Protein AF-0000000084446807 (afdb_homodimer)

Organism: NCBI:txid207340

Structure (mmCIF, N/CA/C/O backbone):
data_AF-0000000084446807-model_v1
#
loop_
_entity.id
_entity.type
_entity.pdbx_description
1 polymer 'PRC-barrel domain-containing protein'
#
loop_
_atom_site.group_PDB
_atom_site.id
_atom_site.type_symbol
_atom_site.label_atom_id
_atom_site.label_alt_id
_atom_site.label_comp_id
_atom_site.label_asym_id
_atom_site.label_entity_id
_atom_site.label_seq_id
_atom_site.pdbx_PDB_ins_code
_atom_site.Cartn_x
_atom_site.Cartn_y
_atom_site.Cartn_z
_atom_site.occupancy
_atom_site.B_iso_or_equiv
_atom_site.auth_seq_id
_atom_site.auth_comp_id
_atom_site.auth_asym_id
_atom_site.auth_atom_id
_atom_site.pdbx_PDB_model_num
ATOM 1 N N . MET A 1 1 ? -22.375 -98.688 6.039 1 41.69 1 MET A N 1
ATOM 2 C CA . MET A 1 1 ? -22.734 -97.312 6.289 1 41.69 1 MET A CA 1
ATOM 3 C C . MET A 1 1 ? -21.875 -96.375 5.461 1 41.69 1 MET A C 1
ATOM 5 O O . MET A 1 1 ? -20.641 -96.375 5.562 1 41.69 1 MET A O 1
ATOM 9 N N . ARG A 1 2 ? -22.234 -96.25 4.184 1 52.84 2 ARG A N 1
ATOM 10 C CA . ARG A 1 2 ? -21.531 -95.438 3.199 1 52.84 2 ARG A CA 1
ATOM 11 C C . ARG A 1 2 ? -21.453 -94 3.646 1 52.84 2 ARG A C 1
ATOM 13 O O . ARG A 1 2 ? -22.484 -93.375 3.941 1 52.84 2 ARG A O 1
ATOM 20 N N . THR A 1 3 ? -20.344 -93.562 4.348 1 54.19 3 THR A N 1
ATOM 21 C CA . THR A 1 3 ? -20.078 -92.25 4.793 1 54.19 3 THR A CA 1
ATOM 22 C C . THR A 1 3 ? -19.969 -91.25 3.604 1 54.19 3 THR A C 1
ATOM 24 O O . THR A 1 3 ? -19.125 -91.5 2.723 1 54.19 3 THR A O 1
ATOM 27 N N . PHE A 1 4 ? -21.094 -90.688 3.084 1 55.41 4 PHE A N 1
ATOM 28 C CA . PHE A 1 4 ? -21.156 -89.688 2.062 1 55.41 4 PHE A CA 1
ATOM 29 C C . PHE A 1 4 ? -20.344 -88.438 2.475 1 55.41 4 PHE A C 1
ATOM 31 O O . PHE A 1 4 ? -20.578 -87.875 3.537 1 55.41 4 PHE A O 1
ATOM 38 N N . LEU A 1 5 ? -19.031 -88.375 2.178 1 54.56 5 LEU A N 1
ATOM 39 C CA . LEU A 1 5 ? -18.172 -87.25 2.414 1 54.56 5 LEU A CA 1
ATOM 40 C C . LEU A 1 5 ? -18.672 -86 1.643 1 54.56 5 LEU A C 1
ATOM 42 O O . LEU A 1 5 ? -18.828 -86.062 0.421 1 54.56 5 LEU A O 1
ATOM 46 N N . LEU A 1 6 ? -19.562 -85.188 2.205 1 53.81 6 LEU A N 1
ATOM 47 C CA . LEU A 1 6 ? -20.078 -83.938 1.632 1 53.81 6 LEU A CA 1
ATOM 48 C C . LEU A 1 6 ? -18.969 -82.938 1.458 1 53.81 6 LEU A C 1
ATOM 50 O O . LEU A 1 6 ? -18.297 -82.562 2.426 1 53.81 6 LEU A O 1
ATOM 54 N N . ALA A 1 7 ? -18.25 -82.875 0.36 1 57.72 7 ALA A N 1
ATOM 55 C CA . ALA A 1 7 ? -17.234 -81.875 0.005 1 57.72 7 ALA A CA 1
ATOM 56 C C . ALA A 1 7 ? -17.828 -80.5 0.035 1 57.72 7 ALA A C 1
ATOM 58 O O . ALA A 1 7 ? -18.844 -80.188 -0.603 1 57.72 7 ALA A O 1
ATOM 59 N N . SER A 1 8 ? -17.656 -79.688 1.119 1 56.66 8 SER A N 1
ATOM 60 C CA . SER A 1 8 ? -18.078 -78.25 1.251 1 56.66 8 SER A CA 1
ATOM 61 C C . SER A 1 8 ? -17.328 -77.375 0.274 1 56.66 8 SER A C 1
ATOM 63 O O . SER A 1 8 ? -16.094 -77.375 0.279 1 56.66 8 SER A O 1
ATOM 65 N N . ALA A 1 9 ? -17.828 -77.188 -0.915 1 57.22 9 ALA A N 1
ATOM 66 C CA . ALA A 1 9 ? -17.281 -76.188 -1.879 1 57.22 9 ALA A CA 1
ATOM 67 C C . ALA A 1 9 ? -17.188 -74.812 -1.281 1 57.22 9 ALA A C 1
ATOM 69 O O . ALA A 1 9 ? -18.188 -74.25 -0.882 1 57.22 9 ALA A O 1
ATOM 70 N N . ALA A 1 10 ? -16.016 -74.438 -0.677 1 57.28 10 ALA A N 1
ATOM 71 C CA . ALA A 1 10 ? -15.789 -73.062 -0.214 1 57.28 10 ALA A CA 1
ATOM 72 C C . ALA A 1 10 ? -15.852 -72.062 -1.374 1 57.28 10 ALA A C 1
ATOM 74 O O . ALA A 1 10 ? -15.117 -72.188 -2.357 1 57.28 10 ALA A O 1
ATOM 75 N N . ALA A 1 11 ? -16.922 -71.312 -1.666 1 57.56 11 ALA A N 1
ATOM 76 C CA . ALA A 1 11 ? -17.047 -70.25 -2.65 1 57.56 11 ALA A CA 1
ATOM 77 C C . ALA A 1 11 ? -16.109 -69.125 -2.33 1 57.56 11 ALA A C 1
ATOM 79 O O . ALA A 1 11 ? -16.141 -68.562 -1.226 1 57.56 11 ALA A O 1
ATOM 80 N N . ALA A 1 12 ? -14.922 -69.062 -2.988 1 60.94 12 ALA A N 1
ATOM 81 C CA . ALA A 1 12 ? -14.047 -67.875 -2.865 1 60.94 12 ALA A CA 1
ATOM 82 C C . ALA A 1 12 ? -14.75 -66.625 -3.32 1 60.94 12 ALA A C 1
ATOM 84 O O . ALA A 1 12 ? -15.164 -66.5 -4.477 1 60.94 12 ALA A O 1
ATOM 85 N N . PHE A 1 13 ? -15.398 -65.75 -2.461 1 59.28 13 PHE A N 1
ATOM 86 C CA . PHE A 1 13 ? -15.898 -64.438 -2.787 1 59.28 13 PHE A CA 1
ATOM 87 C C . PHE A 1 13 ? -14.758 -63.5 -3.25 1 59.28 13 PHE A C 1
ATOM 89 O O . PHE A 1 13 ? -13.812 -63.25 -2.5 1 59.28 13 PHE A O 1
ATOM 96 N N . LEU A 1 14 ? -14.367 -63.469 -4.543 1 60.53 14 LEU A N 1
ATOM 97 C CA . LEU A 1 14 ? -13.5 -62.438 -5.07 1 60.53 14 LEU A CA 1
ATOM 98 C C . LEU A 1 14 ? -13.992 -61.062 -4.652 1 60.53 14 LEU A C 1
ATOM 100 O O . LEU A 1 14 ? -15.078 -60.625 -5.047 1 60.53 14 LEU A O 1
ATOM 104 N N . ALA A 1 15 ? -13.578 -60.469 -3.533 1 63.91 15 ALA A N 1
ATOM 105 C CA . ALA A 1 15 ? -13.836 -59.062 -3.168 1 63.91 15 ALA A CA 1
ATOM 106 C C . ALA A 1 15 ? -13.406 -58.125 -4.285 1 63.91 15 ALA A C 1
ATOM 108 O O . ALA A 1 15 ? -12.258 -58.156 -4.73 1 63.91 15 ALA A O 1
ATOM 109 N N . ILE A 1 16 ? -14.219 -57.688 -5.223 1 67.81 16 ILE A N 1
ATOM 110 C CA . ILE A 1 16 ? -13.992 -56.562 -6.094 1 67.81 16 ILE A CA 1
ATOM 111 C C . ILE A 1 16 ? -13.492 -55.375 -5.27 1 67.81 16 ILE A C 1
ATOM 113 O O . ILE A 1 16 ? -14.148 -54.938 -4.316 1 67.81 16 ILE A O 1
ATOM 117 N N . PRO A 1 17 ? -12.227 -55.062 -5.383 1 68.06 17 PRO A N 1
ATOM 118 C CA . PRO A 1 17 ? -11.789 -53.875 -4.645 1 68.06 17 PRO A CA 1
ATOM 119 C C . PRO A 1 17 ? -12.703 -52.688 -4.859 1 68.06 17 PRO A C 1
ATOM 121 O O . PRO A 1 17 ? -13.109 -52.406 -5.992 1 68.06 17 PRO A O 1
ATOM 124 N N . ALA A 1 18 ? -13.383 -52.094 -3.898 1 66.31 18 ALA A N 1
ATOM 125 C CA . ALA A 1 18 ? -14.117 -50.812 -3.941 1 66.31 18 ALA A CA 1
ATOM 126 C C . ALA A 1 18 ? -13.25 -49.688 -4.523 1 66.31 18 ALA A C 1
ATOM 128 O O . ALA A 1 18 ? -12.031 -49.719 -4.363 1 66.31 18 ALA A O 1
ATOM 129 N N . PRO A 1 19 ? -13.703 -49.094 -5.613 1 64.31 19 PRO A N 1
ATOM 130 C CA . PRO A 1 19 ? -12.922 -47.938 -6.102 1 64.31 19 PRO A CA 1
ATOM 131 C C . PRO A 1 19 ? -12.414 -47.062 -4.977 1 64.31 19 PRO A C 1
ATOM 133 O O . PRO A 1 19 ? -13.148 -46.781 -4.023 1 64.31 19 PRO A O 1
ATOM 136 N N . SER A 1 20 ? -11.141 -47.031 -4.684 1 65.19 20 SER A N 1
ATOM 137 C CA . SER A 1 20 ? -10.562 -46.031 -3.773 1 65.19 20 SER A CA 1
ATOM 138 C C . SER A 1 20 ? -11.109 -44.656 -4.047 1 65.19 20 SER A C 1
ATOM 140 O O . SER A 1 20 ? -11.32 -44.281 -5.203 1 65.19 20 SER A O 1
ATOM 142 N N . PRO A 1 21 ? -11.836 -44.062 -3.123 1 59.69 21 PRO A N 1
ATOM 143 C CA . PRO A 1 21 ? -12.25 -42.688 -3.391 1 59.69 21 PRO A CA 1
ATOM 144 C C . PRO A 1 21 ? -11.156 -41.844 -4.074 1 59.69 21 PRO A C 1
ATOM 146 O O . PRO A 1 21 ? -10.023 -41.812 -3.604 1 59.69 21 PRO A O 1
ATOM 149 N N . ALA A 1 22 ? -11.188 -41.656 -5.375 1 55.16 22 ALA A N 1
ATOM 150 C CA . ALA A 1 22 ? -10.352 -40.688 -6.062 1 55.16 22 ALA A CA 1
ATOM 151 C C . ALA A 1 22 ? -10.031 -39.5 -5.156 1 55.16 22 ALA A C 1
ATOM 153 O O . ALA A 1 22 ? -10.93 -38.938 -4.516 1 55.16 22 ALA A O 1
ATOM 154 N N . LEU A 1 23 ? -8.898 -39.438 -4.531 1 53.28 23 LEU A N 1
ATOM 155 C CA . LEU A 1 23 ? -8.477 -38.156 -3.984 1 53.28 23 LEU A CA 1
ATOM 156 C C . LEU A 1 23 ? -8.938 -37 -4.879 1 53.28 23 LEU A C 1
ATOM 158 O O . LEU A 1 23 ? -8.531 -36.906 -6.039 1 53.28 23 LEU A O 1
ATOM 162 N N . ALA A 1 24 ? -10.117 -36.531 -4.891 1 51.56 24 ALA A N 1
ATOM 163 C CA . ALA A 1 24 ? -10.539 -35.312 -5.531 1 51.56 24 ALA A CA 1
ATOM 164 C C . ALA A 1 24 ? -9.398 -34.281 -5.57 1 51.56 24 ALA A C 1
ATOM 166 O O . ALA A 1 24 ? -8.992 -33.75 -4.531 1 51.56 24 ALA A O 1
ATOM 167 N N . GLN A 1 25 ? -8.359 -34.469 -6.363 1 53.47 25 GLN A N 1
ATOM 168 C CA . GLN A 1 25 ? -7.426 -33.375 -6.59 1 53.47 25 GLN A CA 1
ATOM 169 C C . GLN A 1 25 ? -8.156 -32.031 -6.664 1 53.47 25 GLN A C 1
ATOM 171 O O . GLN A 1 25 ? -8.828 -31.734 -7.656 1 53.47 25 GLN A O 1
ATOM 176 N N . GLY A 1 26 ? -8.797 -31.641 -5.605 1 51.53 26 GLY A N 1
ATOM 177 C CA . GLY A 1 26 ? -9.492 -30.375 -5.539 1 51.53 26 GLY A CA 1
ATOM 178 C C . GLY A 1 26 ? -8.828 -29.281 -6.355 1 51.53 26 GLY A C 1
ATOM 179 O O . GLY A 1 26 ? -7.598 -29.188 -6.379 1 51.53 26 GLY A O 1
ATOM 180 N N . SER A 1 27 ? -9.266 -28.969 -7.52 1 56.03 27 SER A N 1
ATOM 181 C CA . SER A 1 27 ? -8.852 -27.75 -8.227 1 56.03 27 SER A CA 1
ATOM 182 C C . SER A 1 27 ? -8.305 -26.703 -7.262 1 56.03 27 SER A C 1
ATOM 184 O O . SER A 1 27 ? -8.883 -26.469 -6.199 1 56.03 27 SER A O 1
ATOM 186 N N . PRO A 1 28 ? -7.008 -26.453 -7.387 1 59.5 28 PRO A N 1
ATOM 187 C CA . PRO A 1 28 ? -6.539 -25.453 -6.43 1 59.5 28 PRO A CA 1
ATOM 188 C C . PRO A 1 28 ? -7.539 -24.312 -6.227 1 59.5 28 PRO A C 1
ATOM 190 O O . PRO A 1 28 ? -7.996 -23.719 -7.199 1 59.5 28 PRO A O 1
ATOM 193 N N . ALA A 1 29 ? -8.367 -24.359 -5.195 1 67.25 29 ALA A N 1
ATOM 194 C CA . ALA A 1 29 ? -9.469 -23.469 -4.809 1 67.25 29 ALA A CA 1
ATOM 195 C C . ALA A 1 29 ? -9.062 -22.016 -4.953 1 67.25 29 ALA A C 1
ATOM 197 O O . ALA A 1 29 ? -7.941 -21.641 -4.613 1 67.25 29 ALA A O 1
ATOM 198 N N . MET A 1 30 ? -9.672 -21.266 -5.855 1 77.94 30 MET A N 1
ATOM 199 C CA . MET A 1 30 ? -9.555 -19.812 -5.934 1 77.94 30 MET A CA 1
ATOM 200 C C . MET A 1 30 ? -9.602 -19.188 -4.543 1 77.94 30 MET A C 1
ATOM 202 O O . MET A 1 30 ? -10.492 -19.5 -3.748 1 77.94 30 MET A O 1
ATOM 206 N N . GLN A 1 31 ? -8.383 -18.625 -4.254 1 84.56 31 GLN A N 1
ATOM 207 C CA . GLN A 1 31 ? -8.328 -17.938 -2.973 1 84.56 31 GLN A CA 1
ATOM 208 C C . GLN A 1 31 ? -8.953 -16.547 -3.072 1 84.56 31 GLN A C 1
ATOM 210 O O . GLN A 1 31 ? -8.578 -15.75 -3.943 1 84.56 31 GLN A O 1
ATOM 215 N N . ARG A 1 32 ? -10.008 -16.391 -2.281 1 84.5 32 ARG A N 1
ATOM 216 C CA . ARG A 1 32 ? -10.664 -15.086 -2.246 1 84.5 32 ARG A CA 1
ATOM 217 C C . ARG A 1 32 ? -10.023 -14.18 -1.206 1 84.5 32 ARG A C 1
ATOM 219 O O . ARG A 1 32 ? -9.609 -14.641 -0.14 1 84.5 32 ARG A O 1
ATOM 226 N N . ILE A 1 33 ? -9.883 -12.922 -1.613 1 83.56 33 ILE A N 1
ATOM 227 C CA . ILE A 1 33 ? -9.469 -11.914 -0.642 1 83.56 33 ILE A CA 1
ATOM 228 C C . ILE A 1 33 ? -10.586 -11.68 0.368 1 83.56 33 ILE A C 1
ATOM 230 O O . ILE A 1 33 ? -11.742 -11.453 -0.014 1 83.56 33 ILE A O 1
ATOM 234 N N . GLU A 1 34 ? -10.25 -11.797 1.59 1 86.19 34 GLU A N 1
ATOM 235 C CA . GLU A 1 34 ? -11.242 -11.578 2.639 1 86.19 34 GLU A CA 1
ATOM 236 C C . GLU A 1 34 ? -11.867 -10.188 2.531 1 86.19 34 GLU A C 1
ATOM 238 O O . GLU A 1 34 ? -11.164 -9.203 2.32 1 86.19 34 GLU A O 1
ATOM 243 N N . PRO A 1 35 ? -13.109 -10.117 2.639 1 82.31 35 PRO A N 1
ATOM 244 C CA . PRO A 1 35 ? -13.805 -8.836 2.504 1 82.31 35 PRO A CA 1
ATOM 245 C C . PRO A 1 35 ? -13.281 -7.777 3.471 1 82.31 35 PRO A C 1
ATOM 247 O O . PRO A 1 35 ? -13.383 -6.582 3.199 1 82.31 35 PRO A O 1
ATOM 250 N N . SER A 1 36 ? -12.781 -8.219 4.574 1 84.81 36 SER A N 1
ATOM 251 C CA . SER A 1 36 ? -12.289 -7.285 5.578 1 84.81 36 SER A CA 1
ATOM 252 C C . SER A 1 36 ? -10.945 -6.695 5.172 1 84.81 36 SER A C 1
ATOM 254 O O . SER A 1 36 ? -10.492 -5.703 5.75 1 84.81 36 SER A O 1
ATOM 256 N N . HIS A 1 37 ? -10.32 -7.328 4.184 1 88.56 37 HIS A N 1
ATOM 257 C CA . HIS A 1 37 ? -9.023 -6.828 3.758 1 88.56 37 HIS A CA 1
ATOM 258 C C . HIS A 1 37 ? -9.172 -5.699 2.74 1 88.56 37 HIS A C 1
ATOM 260 O O . HIS A 1 37 ? -10.18 -5.617 2.043 1 88.56 37 HIS A O 1
ATOM 266 N N . LEU A 1 38 ? -8.211 -4.836 2.844 1 87.69 38 LEU A N 1
ATOM 267 C CA . LEU A 1 38 ? -8.172 -3.631 2.025 1 87.69 38 LEU A CA 1
ATOM 268 C C . LEU A 1 38 ? -7.105 -3.742 0.944 1 87.69 38 LEU A C 1
ATOM 270 O O . LEU A 1 38 ? -6 -4.223 1.206 1 87.69 38 LEU A O 1
ATOM 274 N N . LEU A 1 39 ? -7.582 -3.369 -0.295 1 91.69 39 LEU A N 1
ATOM 275 C CA . LEU A 1 39 ? -6.582 -3.227 -1.348 1 91.69 39 LEU A CA 1
ATOM 276 C C . LEU A 1 39 ? -5.945 -1.842 -1.307 1 91.69 39 LEU A C 1
ATOM 278 O O . LEU A 1 39 ? -6.637 -0.841 -1.1 1 91.69 39 LEU A O 1
ATOM 282 N N . ALA A 1 40 ? -4.598 -1.781 -1.481 1 93.81 40 ALA A N 1
ATOM 283 C CA . ALA A 1 40 ? -3.898 -0.499 -1.483 1 93.81 40 ALA A CA 1
ATOM 284 C C . ALA A 1 40 ? -4.469 0.436 -2.547 1 93.81 40 ALA A C 1
ATOM 286 O O . ALA A 1 40 ? -4.645 1.632 -2.301 1 93.81 40 ALA A O 1
ATOM 287 N N . ASN A 1 41 ? -4.824 -0.092 -3.705 1 91.12 41 ASN A N 1
ATOM 288 C CA . ASN A 1 41 ? -5.355 0.711 -4.801 1 91.12 41 ASN A CA 1
ATOM 289 C C . ASN A 1 41 ? -6.723 1.296 -4.461 1 91.12 41 ASN A C 1
ATOM 291 O O . ASN A 1 41 ? -7.152 2.277 -5.07 1 91.12 41 ASN A O 1
ATOM 295 N N . ARG A 1 42 ? -7.406 0.72 -3.486 1 86.94 42 ARG A N 1
ATOM 296 C CA . ARG A 1 42 ? -8.695 1.252 -3.061 1 86.94 42 ARG A CA 1
ATOM 297 C C . ARG A 1 42 ? -8.516 2.375 -2.045 1 86.94 42 ARG A C 1
ATOM 299 O O . ARG A 1 42 ? -9.438 3.16 -1.811 1 86.94 42 ARG A O 1
ATOM 306 N N . LEU A 1 43 ? -7.383 2.4 -1.488 1 91.88 43 LEU A N 1
ATOM 307 C CA . LEU A 1 43 ? -7.086 3.426 -0.496 1 91.88 43 LEU A CA 1
ATOM 308 C C . LEU A 1 43 ? -6.402 4.625 -1.144 1 91.88 43 LEU A C 1
ATOM 310 O O . LEU A 1 43 ? -6.789 5.773 -0.9 1 91.88 43 LEU A O 1
ATOM 314 N N . ILE A 1 44 ? -5.457 4.355 -1.996 1 94.25 44 ILE A N 1
ATOM 315 C CA . ILE A 1 44 ? -4.68 5.406 -2.646 1 94.25 44 ILE A CA 1
ATOM 316 C C . ILE A 1 44 ? -5.578 6.195 -3.6 1 94.25 44 ILE A C 1
ATOM 318 O O . ILE A 1 44 ? -6.387 5.613 -4.324 1 94.25 44 ILE A O 1
ATOM 322 N N . ASP A 1 45 ? -5.539 7.496 -3.525 1 93.88 45 ASP A N 1
ATOM 323 C CA . ASP A 1 45 ? -6.25 8.477 -4.34 1 93.88 45 ASP A CA 1
ATOM 324 C C . ASP A 1 45 ? -7.68 8.672 -3.834 1 93.88 45 ASP A C 1
ATOM 326 O O . ASP A 1 45 ? -8.477 9.367 -4.465 1 93.88 45 ASP A O 1
ATOM 330 N N . ARG A 1 46 ? -8.023 8.062 -2.76 1 94.5 46 ARG A N 1
ATOM 331 C CA . ARG A 1 46 ? -9.336 8.312 -2.17 1 94.5 46 ARG A CA 1
ATOM 332 C C . ARG A 1 46 ? -9.375 9.664 -1.468 1 94.5 46 ARG A C 1
ATOM 334 O O . ARG A 1 46 ? -8.367 10.109 -0.917 1 94.5 46 ARG A O 1
ATOM 341 N N . ASP A 1 47 ? -10.555 10.234 -1.48 1 95.31 47 ASP A N 1
ATOM 342 C CA . ASP A 1 47 ? -10.766 11.492 -0.775 1 95.31 47 ASP A CA 1
ATOM 343 C C . ASP A 1 47 ? -10.859 11.266 0.732 1 95.31 47 ASP A C 1
ATOM 345 O O . ASP A 1 47 ? -11.477 10.297 1.183 1 95.31 47 ASP A O 1
ATOM 349 N N . VAL A 1 48 ? -10.266 12.203 1.429 1 96.56 48 VAL A N 1
ATOM 350 C CA . VAL A 1 48 ? -10.25 12.117 2.885 1 96.56 48 VAL A CA 1
ATOM 351 C C . VAL A 1 48 ? -11.172 13.18 3.479 1 96.56 48 VAL A C 1
ATOM 353 O O . VAL A 1 48 ? -11.078 14.359 3.125 1 96.56 48 VAL A O 1
ATOM 356 N N . TYR A 1 49 ? -12.023 12.672 4.285 1 95.94 49 TYR A N 1
ATOM 357 C CA . TYR A 1 49 ? -12.961 13.531 5.004 1 95.94 49 TYR A CA 1
ATOM 358 C C . TYR A 1 49 ? -12.734 13.445 6.508 1 95.94 49 TYR A C 1
ATOM 360 O O . TYR A 1 49 ? -12.375 12.391 7.027 1 95.94 49 TYR A O 1
ATOM 368 N N . THR A 1 50 ? -12.969 14.617 7.164 1 94.94 50 THR A N 1
ATOM 369 C CA . THR A 1 50 ? -13.031 14.594 8.625 1 94.94 50 THR A CA 1
ATOM 370 C C . THR A 1 50 ? -14.359 14 9.094 1 94.94 50 THR A C 1
ATOM 372 O O . THR A 1 50 ? -15.227 13.688 8.281 1 94.94 50 THR A O 1
ATOM 375 N N . THR A 1 51 ? -14.422 13.766 10.438 1 92.19 51 THR A N 1
ATOM 376 C CA . THR A 1 51 ? -15.617 13.148 11 1 92.19 51 THR A CA 1
ATOM 377 C C . THR A 1 51 ? -16.828 14.047 10.797 1 92.19 51 THR A C 1
ATOM 379 O O . THR A 1 51 ? -17.969 13.562 10.758 1 92.19 51 THR A O 1
ATOM 382 N N . ASP A 1 52 ? -16.531 15.352 10.547 1 91.19 52 ASP A N 1
ATOM 383 C CA . ASP A 1 52 ? -17.625 16.297 10.32 1 91.19 52 ASP A CA 1
ATOM 384 C C . ASP A 1 52 ? -17.891 16.453 8.828 1 91.19 52 ASP A C 1
ATOM 386 O O . ASP A 1 52 ? -18.562 17.406 8.422 1 91.19 52 ASP A O 1
ATOM 390 N N . ARG A 1 53 ? -17.359 15.664 8.031 1 90.25 53 ARG A N 1
ATOM 391 C CA . ARG A 1 53 ? -17.656 15.531 6.605 1 90.25 53 ARG A CA 1
ATOM 392 C C . ARG A 1 53 ? -17.062 16.688 5.812 1 90.25 53 ARG A C 1
ATOM 394 O O . ARG A 1 53 ? -17.656 17.141 4.828 1 90.25 53 ARG A O 1
ATOM 401 N N . VAL A 1 54 ? -16.047 17.203 6.355 1 91.5 54 VAL A N 1
ATOM 402 C CA . VAL A 1 54 ? -15.281 18.203 5.605 1 91.5 54 VAL A CA 1
ATOM 403 C C . VAL A 1 54 ? -14.164 17.516 4.828 1 91.5 54 VAL A C 1
ATOM 405 O O . VAL A 1 54 ? -13.383 16.734 5.395 1 91.5 54 VAL A O 1
ATOM 408 N N . GLU A 1 55 ? -14.086 17.797 3.516 1 93.25 55 GLU A N 1
ATOM 409 C CA . GLU A 1 55 ? -12.992 17.25 2.709 1 93.25 55 GLU A CA 1
ATOM 410 C C . GLU A 1 55 ? -11.68 17.969 2.998 1 93.25 55 GLU A C 1
ATOM 412 O O . GLU A 1 55 ? -11.617 19.203 2.967 1 93.25 55 GLU A O 1
ATOM 417 N N . VAL A 1 56 ? -10.664 17.156 3.223 1 94.25 56 VAL A N 1
ATOM 418 C CA . VAL A 1 56 ? -9.422 17.797 3.637 1 94.25 56 VAL A CA 1
ATOM 419 C C . VAL A 1 56 ? -8.305 17.453 2.65 1 94.25 56 VAL A C 1
ATOM 421 O O . VAL A 1 56 ? -7.246 18.078 2.658 1 94.25 56 VAL A O 1
ATOM 424 N N . GLY A 1 57 ? -8.516 16.453 1.768 1 94.56 57 GLY A N 1
ATOM 425 C CA . GLY A 1 57 ? -7.477 16.062 0.828 1 94.56 57 GLY A CA 1
ATOM 426 C C . GLY A 1 57 ? -7.691 14.68 0.247 1 94.56 57 GLY A C 1
ATOM 427 O O . GLY A 1 57 ? -8.836 14.266 0.019 1 94.56 57 GLY A O 1
ATOM 428 N N . GLU A 1 58 ? -6.551 14 -0.111 1 95.88 58 GLU A N 1
ATOM 429 C CA . GLU A 1 58 ? -6.57 12.68 -0.723 1 95.88 58 GLU A CA 1
ATOM 430 C C . GLU A 1 58 ? -5.414 11.82 -0.217 1 95.88 58 GLU A C 1
ATOM 432 O O . GLU A 1 58 ? -4.348 12.336 0.115 1 95.88 58 GLU A O 1
ATOM 437 N N . VAL A 1 59 ? -5.723 10.539 -0.125 1 96.81 59 VAL A N 1
ATOM 438 C CA . VAL A 1 59 ? -4.625 9.625 0.172 1 96.81 59 VAL A CA 1
ATOM 439 C C . VAL A 1 59 ? -3.65 9.586 -1.003 1 96.81 59 VAL A C 1
ATOM 441 O O . VAL A 1 59 ? -4.031 9.234 -2.123 1 96.81 59 VAL A O 1
ATOM 444 N N . GLU A 1 60 ? -2.406 9.938 -0.749 1 96.5 60 GLU A N 1
ATOM 445 C CA . GLU A 1 60 ? -1.414 10 -1.817 1 96.5 60 GLU A CA 1
ATOM 446 C C . GLU A 1 60 ? -0.623 8.703 -1.918 1 96.5 60 GLU A C 1
ATOM 448 O O . GLU A 1 60 ? -0.325 8.234 -3.02 1 96.5 60 GLU A O 1
ATOM 453 N N . ASP A 1 61 ? -0.249 8.188 -0.759 1 96.88 61 ASP A N 1
ATOM 454 C CA . ASP A 1 61 ? 0.629 7.023 -0.747 1 96.88 61 ASP A CA 1
ATOM 455 C C . ASP A 1 61 ? 0.598 6.324 0.611 1 96.88 61 ASP A C 1
ATOM 457 O O . ASP A 1 61 ? -0.076 6.785 1.536 1 96.88 61 ASP A O 1
ATOM 461 N N . LEU A 1 62 ? 1.195 5.152 0.717 1 96.88 62 LEU A N 1
ATOM 462 C CA . LEU A 1 62 ? 1.435 4.418 1.956 1 96.88 62 LEU A CA 1
ATOM 463 C C . LEU A 1 62 ? 2.928 4.211 2.186 1 96.88 62 LEU A C 1
ATOM 465 O O . LEU A 1 62 ? 3.668 3.904 1.247 1 96.88 62 LEU A O 1
ATOM 469 N N . VAL A 1 63 ? 3.371 4.504 3.373 1 95.56 63 VAL A N 1
ATOM 470 C CA . VAL A 1 63 ? 4.746 4.203 3.766 1 95.56 63 VAL A CA 1
ATOM 471 C C . VAL A 1 63 ? 4.801 2.852 4.469 1 95.56 63 VAL A C 1
ATOM 473 O O . VAL A 1 63 ? 4.105 2.635 5.465 1 95.56 63 VAL A O 1
ATOM 476 N N . ILE A 1 64 ? 5.648 1.969 3.939 1 95.06 64 ILE A N 1
ATOM 477 C CA . ILE A 1 64 ? 5.707 0.589 4.41 1 95.06 64 ILE A CA 1
ATOM 478 C C . ILE A 1 64 ? 7.078 0.308 5.016 1 95.06 64 ILE A C 1
ATOM 480 O O . ILE A 1 64 ? 8.102 0.727 4.473 1 95.06 64 ILE A O 1
ATOM 484 N N . ASP A 1 65 ? 7.09 -0.287 6.152 1 92.88 65 ASP A N 1
ATOM 485 C CA . ASP A 1 65 ? 8.297 -0.912 6.68 1 92.88 65 ASP A CA 1
ATOM 486 C C . ASP A 1 65 ? 8.469 -2.326 6.129 1 92.88 65 ASP A C 1
ATOM 488 O O . ASP A 1 65 ? 7.766 -3.248 6.543 1 92.88 65 ASP A O 1
ATOM 492 N N . PRO A 1 66 ? 9.406 -2.543 5.199 1 88.25 66 PRO A N 1
ATOM 493 C CA . PRO A 1 66 ? 9.516 -3.855 4.559 1 88.25 66 PRO A CA 1
ATOM 494 C C . PRO A 1 66 ? 9.953 -4.953 5.527 1 88.25 66 PRO A C 1
ATOM 496 O O . PRO A 1 66 ? 9.742 -6.137 5.262 1 88.25 66 PRO A O 1
ATOM 499 N N . SER A 1 67 ? 10.617 -4.602 6.656 1 88.44 67 SER A N 1
ATOM 500 C CA . SER A 1 67 ? 11.078 -5.602 7.617 1 88.44 67 SER A CA 1
ATOM 501 C C . SER A 1 67 ? 9.906 -6.223 8.375 1 88.44 67 SER A C 1
ATOM 503 O O . SER A 1 67 ? 9.93 -7.414 8.688 1 88.44 67 SER A O 1
ATOM 505 N N . THR A 1 68 ? 8.82 -5.5 8.594 1 90.94 68 THR A N 1
ATOM 506 C CA . THR A 1 68 ? 7.684 -5.988 9.359 1 90.94 68 THR A CA 1
ATOM 507 C C . THR A 1 68 ? 6.473 -6.199 8.445 1 90.94 68 THR A C 1
ATOM 509 O O . THR A 1 68 ? 5.531 -6.906 8.812 1 90.94 68 THR A O 1
ATOM 512 N N . GLY A 1 69 ? 6.52 -5.594 7.266 1 93.31 69 GLY A N 1
ATOM 513 C CA . GLY A 1 69 ? 5.363 -5.629 6.387 1 93.31 69 GLY A CA 1
ATOM 514 C C . GLY A 1 69 ? 4.219 -4.758 6.867 1 93.31 69 GLY A C 1
ATOM 515 O O . GLY A 1 69 ? 3.066 -4.969 6.48 1 93.31 69 GLY A O 1
ATOM 516 N N . ARG A 1 70 ? 4.508 -3.793 7.73 1 95.19 70 ARG A N 1
ATOM 517 C CA . ARG A 1 70 ? 3.467 -2.93 8.281 1 95.19 70 ARG A CA 1
ATOM 518 C C . ARG A 1 70 ? 3.449 -1.575 7.582 1 95.19 70 ARG A C 1
ATOM 520 O O . ARG A 1 70 ? 4.5 -1.058 7.195 1 95.19 70 ARG A O 1
ATOM 527 N N . ILE A 1 71 ? 2.242 -1.065 7.453 1 96.25 71 ILE A N 1
ATOM 528 C CA . ILE A 1 71 ? 2.104 0.338 7.082 1 96.25 71 ILE A CA 1
ATOM 529 C C . ILE A 1 71 ? 2.525 1.226 8.25 1 96.25 71 ILE A C 1
ATOM 531 O O . ILE A 1 71 ? 1.871 1.238 9.297 1 96.25 71 ILE A O 1
ATOM 535 N N . VAL A 1 72 ? 3.574 1.991 8.07 1 95 72 VAL A N 1
ATOM 536 C CA . VAL A 1 72 ? 4.07 2.896 9.102 1 95 72 VAL A CA 1
ATOM 537 C C . VAL A 1 72 ? 3.164 4.121 9.188 1 95 72 VAL A C 1
ATOM 539 O O . VAL A 1 72 ? 2.766 4.523 10.289 1 95 72 VAL A O 1
ATOM 542 N N . THR A 1 73 ? 2.885 4.723 8 1 96.5 73 THR A N 1
ATOM 543 C CA . THR A 1 73 ? 1.958 5.844 7.926 1 96.5 73 THR A CA 1
ATOM 544 C C . THR A 1 73 ? 1.317 5.926 6.543 1 96.5 73 THR A C 1
ATOM 546 O O . THR A 1 73 ? 1.779 5.277 5.602 1 96.5 73 THR A O 1
ATOM 549 N N . VAL A 1 74 ? 0.255 6.688 6.473 1 97.12 74 VAL A N 1
ATOM 550 C CA . VAL A 1 74 ? -0.422 7.082 5.242 1 97.12 74 VAL A CA 1
ATOM 551 C C . VAL A 1 74 ? -0.054 8.523 4.887 1 97.12 74 VAL A C 1
ATOM 553 O O . VAL A 1 74 ? -0.061 9.398 5.75 1 97.12 74 VAL A O 1
ATOM 556 N N . VAL A 1 75 ? 0.357 8.695 3.678 1 97.5 75 VAL A N 1
ATOM 557 C CA . VAL A 1 75 ? 0.665 10.039 3.199 1 97.5 75 VAL A CA 1
ATOM 558 C C . VAL A 1 75 ? -0.598 10.688 2.637 1 97.5 75 VAL A C 1
ATOM 560 O O . VAL A 1 75 ? -1.189 10.188 1.679 1 97.5 75 VAL A O 1
ATOM 563 N N . ILE A 1 76 ? -0.997 11.781 3.219 1 97.12 76 ILE A N 1
ATOM 564 C CA . ILE A 1 76 ? -2.17 12.523 2.766 1 97.12 76 ILE A CA 1
ATOM 565 C C . ILE A 1 76 ? -1.734 13.844 2.143 1 97.12 76 ILE A C 1
ATOM 567 O O . ILE A 1 76 ? -0.939 14.586 2.73 1 97.12 76 ILE A O 1
ATOM 571 N N . GLU A 1 77 ? -2.137 14.039 0.966 1 96 77 GLU A N 1
ATOM 572 C CA . GLU A 1 77 ? -2.031 15.367 0.361 1 96 77 GLU A CA 1
ATOM 573 C C . GLU A 1 77 ? -3.148 16.281 0.848 1 96 77 GLU A C 1
ATOM 575 O O . GLU A 1 77 ? -4.32 16.062 0.542 1 96 77 GLU A O 1
ATOM 580 N N . VAL A 1 78 ? -2.771 17.297 1.58 1 95.25 78 VAL A N 1
ATOM 581 C CA . VAL A 1 78 ? -3.74 18.203 2.191 1 95.25 78 VAL A CA 1
ATOM 582 C C . VAL A 1 78 ? -3.814 19.5 1.389 1 95.25 78 VAL A C 1
ATOM 584 O O . VAL A 1 78 ? -2.787 20.094 1.078 1 95.25 78 VAL A O 1
ATOM 587 N N . GLU A 1 79 ? -5.004 19.766 1.025 1 88.38 79 GLU A N 1
ATOM 588 C CA . GLU A 1 79 ? -5.238 21.047 0.361 1 88.38 79 GLU A CA 1
ATOM 589 C C . GLU A 1 79 ? -5.387 22.172 1.376 1 88.38 79 GLU A C 1
ATOM 591 O O . GLU A 1 79 ? -6.105 22.031 2.369 1 88.38 79 GLU A O 1
ATOM 596 N N . ARG A 1 80 ? -4.582 23.156 1.013 1 84.25 80 ARG A N 1
ATOM 597 C CA . ARG A 1 80 ? -4.656 24.375 1.826 1 84.25 80 ARG A CA 1
ATOM 598 C C . ARG A 1 80 ? -5.09 25.578 0.987 1 84.25 80 ARG A C 1
ATOM 600 O O . ARG A 1 80 ? -4.977 25.547 -0.24 1 84.25 80 ARG A O 1
ATOM 607 N N . ASP A 1 81 ? -5.629 26.547 1.48 1 86.75 81 ASP A N 1
ATOM 608 C CA . ASP A 1 81 ? -5.992 27.797 0.818 1 86.75 81 ASP A CA 1
ATOM 609 C C . ASP A 1 81 ? -6.902 27.547 -0.379 1 86.75 81 ASP A C 1
ATOM 611 O O . ASP A 1 81 ? -6.66 28.062 -1.474 1 86.75 81 ASP A O 1
ATOM 615 N N . LEU A 1 82 ? -7.852 26.641 -0.346 1 80.31 82 LEU A N 1
ATOM 616 C CA . LEU A 1 82 ? -8.844 26.297 -1.356 1 80.31 82 LEU A CA 1
ATOM 617 C C . LEU A 1 82 ? -8.18 25.75 -2.617 1 80.31 82 LEU A C 1
ATOM 619 O O . LEU A 1 82 ? -8.625 26.031 -3.73 1 80.31 82 LEU A O 1
ATOM 623 N N . GLY A 1 83 ? -7.012 25.062 -2.451 1 79.06 83 GLY A N 1
ATOM 624 C CA . GLY A 1 83 ? -6.391 24.375 -3.57 1 79.06 83 GLY A CA 1
ATOM 625 C C . GLY A 1 83 ? -5.164 25.094 -4.102 1 79.06 83 GLY A C 1
ATOM 626 O O . GLY A 1 83 ? -4.527 24.625 -5.051 1 79.06 83 GLY A O 1
ATOM 627 N N . LEU A 1 84 ? -4.758 26.234 -3.582 1 85.56 84 LEU A N 1
ATOM 628 C CA . LEU A 1 84 ? -3.629 27.016 -4.094 1 85.56 84 LEU A CA 1
ATOM 629 C C . LEU A 1 84 ? -2.311 26.469 -3.549 1 85.56 84 LEU A C 1
ATOM 631 O O . LEU A 1 84 ? -1.271 26.594 -4.199 1 85.56 84 LEU A O 1
ATOM 635 N N . ASN A 1 85 ? -2.393 25.891 -2.363 1 89.94 85 ASN A N 1
ATOM 636 C CA . ASN A 1 85 ? -1.222 25.266 -1.753 1 89.94 85 ASN A CA 1
ATOM 637 C C . ASN A 1 85 ? -1.533 23.859 -1.254 1 89.94 85 ASN A C 1
ATOM 639 O O . ASN A 1 85 ? -2.684 23.547 -0.943 1 89.94 85 ASN A O 1
ATOM 643 N N . THR A 1 86 ? -0.54 23.016 -1.41 1 90.88 86 THR A N 1
ATOM 644 C CA . THR A 1 86 ? -0.705 21.672 -0.855 1 90.88 86 THR A CA 1
ATOM 645 C C . THR A 1 86 ? 0.486 21.297 0.025 1 90.88 86 THR A C 1
ATOM 647 O O . THR A 1 86 ? 1.548 21.922 -0.066 1 90.88 86 THR A O 1
ATOM 650 N N . LYS A 1 87 ? 0.132 20.422 0.928 1 92.62 87 LYS A N 1
ATOM 651 C CA . LYS A 1 87 ? 1.159 19.844 1.785 1 92.62 87 LYS A CA 1
ATOM 652 C C . LYS A 1 87 ? 0.93 18.344 1.975 1 92.62 87 LYS A C 1
ATOM 654 O O . LYS A 1 87 ? -0.208 17.875 1.917 1 92.62 87 LYS A O 1
ATOM 659 N N . TYR A 1 88 ? 2.051 17.688 2.145 1 95.5 88 TYR A N 1
ATOM 660 C CA . TYR A 1 88 ? 1.95 16.281 2.467 1 95.5 88 TYR A CA 1
ATOM 661 C C . TYR A 1 88 ? 2.199 16.031 3.949 1 95.5 88 TYR A C 1
ATOM 663 O O . TYR A 1 88 ? 3.16 16.562 4.52 1 95.5 88 TYR A O 1
ATOM 671 N N . VAL A 1 89 ? 1.277 15.305 4.543 1 96.62 89 VAL A N 1
ATOM 672 C CA . VAL A 1 89 ? 1.432 14.969 5.953 1 96.62 89 VAL A CA 1
ATOM 673 C C . VAL A 1 89 ? 1.345 13.453 6.137 1 96.62 89 VAL A C 1
ATOM 675 O O . VAL A 1 89 ? 0.745 12.758 5.316 1 96.62 89 VAL A O 1
ATOM 678 N N . ALA A 1 90 ? 1.983 12.984 7.191 1 96.44 90 ALA A N 1
ATOM 679 C CA . ALA A 1 90 ? 1.949 11.57 7.555 1 96.44 90 ALA A CA 1
ATOM 680 C C . ALA A 1 90 ? 0.942 11.312 8.672 1 96.44 90 ALA A C 1
ATOM 682 O O . ALA A 1 90 ? 1.015 11.938 9.734 1 96.44 90 ALA A O 1
ATOM 683 N N . VAL A 1 91 ? 0.009 10.422 8.391 1 96.5 91 VAL A N 1
ATOM 684 C CA . VAL A 1 91 ? -1.033 10.086 9.352 1 96.5 91 VAL A CA 1
ATOM 685 C C . VAL A 1 91 ? -1.026 8.586 9.625 1 96.5 91 VAL A C 1
ATOM 687 O O . VAL A 1 91 ? -0.994 7.781 8.688 1 96.5 91 VAL A O 1
ATOM 690 N N . PRO A 1 92 ? -1.034 8.172 10.914 1 94.94 92 PRO A N 1
ATOM 691 C CA . PRO A 1 92 ? -1.151 6.742 11.195 1 94.94 92 PRO A CA 1
ATOM 692 C C . PRO A 1 92 ? -2.432 6.133 10.633 1 94.94 92 PRO A C 1
ATOM 694 O O . PRO A 1 92 ? -3.48 6.777 10.625 1 94.94 92 PRO A O 1
ATOM 697 N N . LEU A 1 93 ? -2.266 4.859 10.195 1 94.25 93 LEU A N 1
ATOM 698 C CA . LEU A 1 93 ? -3.381 4.164 9.57 1 94.25 93 LEU A CA 1
ATOM 699 C C . LEU A 1 93 ? -4.57 4.066 10.516 1 94.25 93 LEU A C 1
ATOM 701 O O . LEU A 1 93 ? -5.723 4.121 10.086 1 94.25 93 LEU A O 1
ATOM 705 N N . ASP A 1 94 ? -4.32 4 11.836 1 92.69 94 ASP A N 1
ATOM 706 C CA . ASP A 1 94 ? -5.391 3.777 12.805 1 92.69 94 ASP A CA 1
ATOM 707 C C . ASP A 1 94 ? -6.219 5.043 13 1 92.69 94 ASP A C 1
ATOM 709 O O . ASP A 1 94 ? -7.258 5.012 13.672 1 92.69 94 ASP A O 1
ATOM 713 N N . ARG A 1 95 ? -5.785 6.148 12.398 1 94.88 95 ARG A N 1
ATOM 714 C CA . ARG A 1 95 ? -6.562 7.383 12.453 1 94.88 95 ARG A CA 1
ATOM 715 C C . ARG A 1 95 ? -7.52 7.48 11.273 1 94.88 95 ARG A C 1
ATOM 717 O O . ARG A 1 95 ? -8.281 8.445 11.164 1 94.88 95 ARG A O 1
ATOM 724 N N . LEU A 1 96 ? -7.434 6.508 10.445 1 94.19 96 LEU A N 1
ATOM 725 C CA . LEU A 1 96 ? -8.32 6.445 9.289 1 94.19 96 LEU A CA 1
ATOM 726 C C . LEU A 1 96 ? -9.383 5.359 9.477 1 94.19 96 LEU A C 1
ATOM 728 O O . LEU A 1 96 ? -9.086 4.281 10 1 94.19 96 LEU A O 1
ATOM 732 N N . SER A 1 97 ? -10.578 5.664 9.117 1 91.56 97 SER A N 1
ATOM 733 C CA . SER A 1 97 ? -11.68 4.707 9.031 1 91.56 97 SER A CA 1
ATOM 734 C C . SER A 1 97 ? -12.109 4.484 7.586 1 91.56 97 SER A C 1
ATOM 736 O O . SER A 1 97 ? -12.508 5.426 6.898 1 91.56 97 SER A O 1
ATOM 738 N N . ILE A 1 98 ? -11.93 3.225 7.191 1 84.69 98 ILE A N 1
ATOM 739 C CA . ILE A 1 98 ? -12.25 2.865 5.816 1 84.69 98 ILE A CA 1
ATOM 740 C C . ILE A 1 98 ? -13.398 1.858 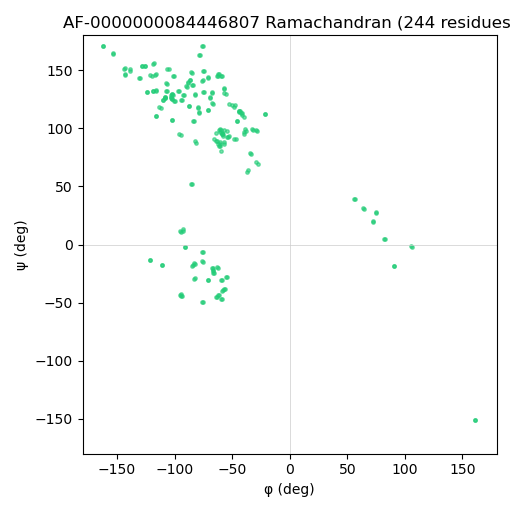5.793 1 84.69 98 ILE A C 1
ATOM 742 O O . ILE A 1 98 ? -13.266 0.749 6.316 1 84.69 98 ILE A O 1
ATOM 746 N N . ALA A 1 99 ? -14.469 2.324 5.332 1 75.44 99 ALA A N 1
ATOM 747 C CA . ALA A 1 99 ? -15.602 1.411 5.23 1 75.44 99 ALA A CA 1
ATOM 748 C C . ALA A 1 99 ? -15.602 0.688 3.885 1 75.44 99 ALA A C 1
ATOM 750 O O . ALA A 1 99 ? -15.281 1.281 2.854 1 75.44 99 ALA A O 1
ATOM 751 N N . ALA A 1 100 ? -15.867 -0.648 4.023 1 68.88 100 ALA A N 1
ATOM 752 C CA . ALA A 1 100 ? -15.961 -1.45 2.809 1 68.88 100 ALA A CA 1
ATOM 753 C C . ALA A 1 100 ? -17 -0.879 1.852 1 68.88 100 ALA A C 1
ATOM 755 O O . ALA A 1 100 ? -18.094 -0.486 2.275 1 68.88 100 ALA A O 1
ATOM 756 N N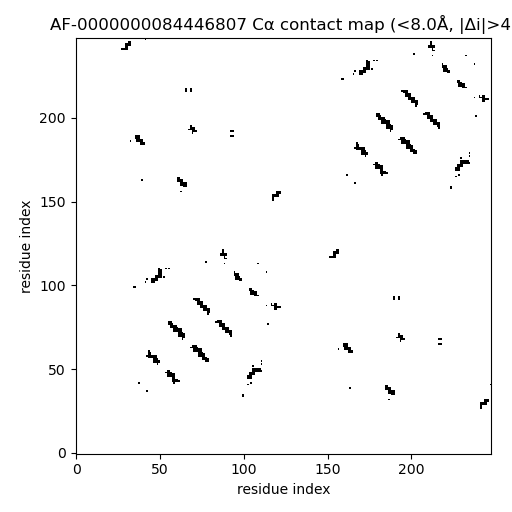 . GLY A 1 101 ? -16.547 -0.714 0.592 1 70.31 101 GLY A N 1
ATOM 757 C CA . GLY A 1 101 ? -17.5 -0.287 -0.427 1 70.31 101 GLY A CA 1
ATOM 758 C C . GLY A 1 101 ? -17.578 1.221 -0.572 1 70.31 101 GLY A C 1
ATOM 759 O O . GLY A 1 101 ? -18.172 1.727 -1.527 1 70.31 101 GLY A O 1
ATOM 760 N N . GLU A 1 102 ? -17.078 1.879 0.482 1 74 102 GLU A N 1
ATOM 761 C CA . GLU A 1 102 ? -17.109 3.336 0.401 1 74 102 GLU A CA 1
ATOM 762 C C . GLU A 1 102 ? -15.875 3.875 -0.316 1 74 102 GLU A C 1
ATOM 764 O O . GLU A 1 102 ? -14.773 3.344 -0.153 1 74 102 GLU A O 1
ATOM 769 N N . ARG A 1 103 ? -16.125 4.879 -1.092 1 80.69 103 ARG A N 1
ATOM 770 C CA . ARG A 1 103 ? -15.031 5.512 -1.813 1 80.69 103 ARG A CA 1
ATOM 771 C C . ARG A 1 103 ? -14.461 6.68 -1.017 1 80.69 103 ARG A C 1
ATOM 773 O O . ARG A 1 103 ? -13.789 7.547 -1.575 1 80.69 103 ARG A O 1
ATOM 780 N N . ARG A 1 104 ? -14.836 6.812 0.243 1 89.25 104 ARG A N 1
ATOM 781 C CA . ARG A 1 104 ? -14.312 7.883 1.086 1 89.25 104 ARG A CA 1
ATOM 782 C C . ARG A 1 104 ? -13.578 7.32 2.295 1 89.25 104 ARG A C 1
ATOM 784 O O . ARG A 1 104 ? -13.914 6.242 2.789 1 89.25 104 ARG A O 1
ATOM 791 N N . VAL A 1 105 ? -12.57 8.023 2.646 1 94.69 105 VAL A N 1
ATOM 792 C CA . VAL A 1 105 ? -11.828 7.73 3.867 1 94.69 105 VAL A CA 1
ATOM 793 C C . VAL A 1 105 ? -12.117 8.797 4.918 1 94.69 105 VAL A C 1
ATOM 795 O O . VAL A 1 105 ? -12.07 10 4.629 1 94.69 105 VAL A O 1
ATOM 798 N N . THR A 1 106 ? -12.516 8.305 6.051 1 95.75 106 THR A N 1
ATOM 799 C CA . THR A 1 106 ? -12.773 9.25 7.133 1 95.75 106 THR A CA 1
ATOM 800 C C . THR A 1 106 ? -11.562 9.352 8.062 1 95.75 106 THR A C 1
ATOM 802 O O . THR A 1 106 ? -10.977 8.328 8.438 1 95.75 106 THR A O 1
ATOM 805 N N . LEU A 1 107 ? -11.195 10.523 8.352 1 96.81 107 LEU A N 1
ATOM 806 C CA . LEU A 1 107 ? -10.062 10.82 9.227 1 96.81 107 LEU A CA 1
ATOM 807 C C . LEU A 1 107 ? -10.547 11.234 10.609 1 96.81 107 LEU A C 1
ATOM 809 O O . LEU A 1 107 ? -11.352 12.164 10.742 1 96.81 107 LEU A O 1
ATOM 813 N N . ASN A 1 108 ? -10.055 10.586 11.617 1 96 108 ASN A N 1
ATOM 814 C CA . ASN A 1 108 ? -10.391 10.922 12.992 1 96 108 ASN A CA 1
ATOM 815 C C . ASN A 1 108 ? -9.5 12.031 13.531 1 96 108 ASN A C 1
ATOM 817 O O . ASN A 1 108 ? -8.844 11.867 14.562 1 96 108 ASN A O 1
ATOM 821 N N . MET A 1 109 ? -9.367 13.125 12.891 1 94.69 109 MET A N 1
ATOM 822 C CA . MET A 1 109 ? -8.727 14.398 13.203 1 94.69 109 MET A CA 1
ATOM 823 C C . MET A 1 109 ? -9.516 15.57 12.617 1 94.69 109 MET A C 1
ATOM 825 O O . MET A 1 109 ? -10.227 15.406 11.617 1 94.69 109 MET A O 1
ATOM 829 N N . THR A 1 110 ? -9.398 16.672 13.281 1 91.94 110 THR A N 1
ATOM 830 C CA . THR A 1 110 ? -9.992 17.875 12.711 1 91.94 110 THR A CA 1
ATOM 831 C C . THR A 1 110 ? -9.109 18.438 11.602 1 91.94 110 THR A C 1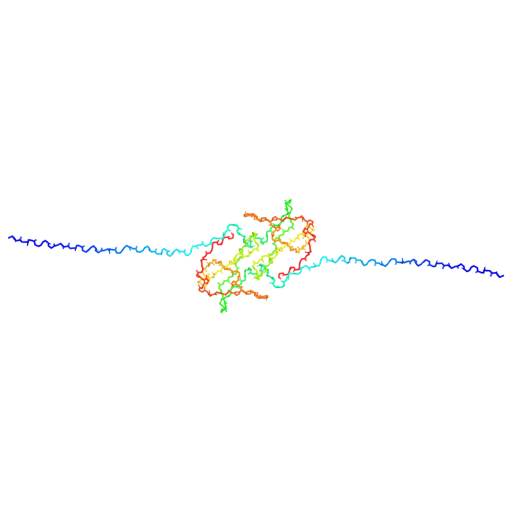
ATOM 833 O O . THR A 1 110 ? -7.934 18.078 11.492 1 91.94 110 THR A O 1
ATOM 836 N N . LYS A 1 111 ? -9.703 19.312 10.773 1 88.62 111 LYS A N 1
ATOM 837 C CA . LYS A 1 111 ? -8.93 19.984 9.734 1 88.62 111 LYS A CA 1
ATOM 838 C C . LYS A 1 111 ? -7.773 20.781 10.344 1 88.62 111 LYS A C 1
ATOM 840 O O . LYS A 1 111 ? -6.672 20.812 9.789 1 88.62 111 LYS A O 1
ATOM 845 N N . ALA A 1 112 ? -8 21.453 11.5 1 89.62 112 ALA A N 1
ATOM 846 C CA . ALA A 1 112 ? -6.98 22.234 12.188 1 89.62 112 ALA A CA 1
ATOM 847 C C . ALA A 1 112 ? -5.832 21.359 12.656 1 89.62 112 ALA A C 1
ATOM 849 O O . ALA A 1 112 ? -4.66 21.719 12.516 1 89.62 112 ALA A O 1
ATOM 850 N N . GLU A 1 113 ? -6.152 20.188 13.266 1 92.81 113 GLU A N 1
ATOM 851 C CA . GLU A 1 113 ? -5.145 19.234 13.703 1 92.81 113 GLU A CA 1
ATOM 852 C C . GLU A 1 113 ? -4.293 18.75 12.531 1 92.81 113 GLU A C 1
ATOM 854 O O . GLU A 1 113 ? -3.066 18.688 12.633 1 92.81 113 GLU A O 1
ATOM 859 N N . LEU A 1 114 ? -4.973 18.391 11.445 1 92.94 114 LEU A N 1
ATOM 860 C CA . LEU A 1 114 ? -4.285 17.891 10.258 1 92.94 114 LEU A CA 1
ATOM 861 C C . LEU A 1 114 ? -3.352 18.953 9.688 1 92.94 114 LEU A C 1
ATOM 863 O O . LEU A 1 114 ? -2.205 18.656 9.336 1 92.94 114 LEU A O 1
ATOM 867 N N . SER A 1 115 ? -3.818 20.203 9.617 1 87.19 115 SER A N 1
ATOM 868 C CA . SER A 1 115 ? -3.039 21.312 9.078 1 87.19 115 SER A CA 1
ATOM 869 C C . SER A 1 115 ? -1.832 21.625 9.961 1 87.19 115 SER A C 1
ATOM 871 O O . SER A 1 115 ? -0.841 22.188 9.492 1 87.19 115 SER A O 1
ATOM 873 N N . GLY A 1 116 ? -1.946 21.266 11.195 1 90.81 116 GLY A N 1
ATOM 874 C CA . GLY A 1 116 ? -0.883 21.531 12.148 1 90.81 116 GLY A CA 1
ATOM 875 C C . GLY A 1 116 ? 0.228 20.5 12.125 1 90.81 116 GLY A C 1
ATOM 876 O O . GLY A 1 116 ? 1.291 20.703 12.711 1 90.81 116 GLY A O 1
ATOM 877 N N . LEU A 1 117 ? -0.066 19.375 11.523 1 92.62 117 LEU A N 1
ATOM 878 C CA . LEU A 1 117 ? 0.969 18.344 11.422 1 92.62 117 LEU A CA 1
ATOM 879 C C . LEU A 1 117 ? 2.146 18.844 10.594 1 92.62 117 LEU A C 1
ATOM 881 O O . LEU A 1 117 ? 1.964 19.641 9.656 1 92.62 117 LEU A O 1
ATOM 885 N N . PRO A 1 118 ? 3.381 18.438 10.953 1 93.88 118 PRO A N 1
ATOM 886 C CA . PRO A 1 118 ? 4.516 18.797 10.102 1 93.88 118 PRO A CA 1
ATOM 887 C C . PRO A 1 118 ? 4.41 18.219 8.695 1 93.88 118 PRO A C 1
ATOM 889 O O . PRO A 1 118 ? 3.891 17.125 8.516 1 93.88 118 PRO A O 1
ATOM 892 N N . ALA A 1 119 ? 4.918 18.969 7.719 1 93.5 119 ALA A N 1
ATOM 893 C CA . ALA A 1 119 ? 5.023 18.453 6.355 1 93.5 119 ALA A CA 1
ATOM 894 C C . ALA A 1 119 ? 6.105 17.375 6.262 1 93.5 119 ALA A C 1
ATOM 896 O O . ALA A 1 119 ? 7.098 17.422 6.992 1 93.5 119 ALA A O 1
ATOM 897 N N . ILE A 1 120 ? 5.742 16.438 5.449 1 92.31 120 ILE A N 1
ATOM 898 C CA . ILE A 1 120 ? 6.801 15.469 5.164 1 92.31 120 ILE A CA 1
ATOM 899 C C . ILE A 1 120 ? 7.352 15.711 3.76 1 92.31 120 ILE A C 1
ATOM 901 O O . ILE A 1 120 ? 6.668 16.281 2.908 1 92.31 120 ILE A O 1
ATOM 905 N N . ASP A 1 121 ? 8.602 15.367 3.645 1 88.44 121 ASP A N 1
ATOM 906 C CA . ASP A 1 121 ? 9.211 15.422 2.32 1 88.44 121 ASP A CA 1
ATOM 907 C C . ASP A 1 121 ? 8.875 14.18 1.501 1 88.44 121 ASP A C 1
ATOM 909 O O . ASP A 1 121 ? 9.508 13.133 1.652 1 88.44 121 ASP A O 1
ATOM 913 N N . TYR A 1 122 ? 7.742 14.336 0.847 1 82.75 122 TYR A N 1
ATOM 914 C CA . TYR A 1 122 ? 7.285 13.25 -0.014 1 82.75 122 TYR A CA 1
ATOM 915 C C . TYR A 1 122 ? 7.738 13.469 -1.453 1 82.75 122 TYR A C 1
ATOM 917 O O . TYR A 1 122 ? 7.422 14.492 -2.062 1 82.75 122 TYR A O 1
ATOM 925 N N . HIS A 1 123 ? 8.906 12.875 -1.841 1 66.62 123 HIS A N 1
ATOM 926 C CA . HIS A 1 123 ? 9.352 12.906 -3.227 1 66.62 123 HIS A CA 1
ATOM 927 C C . HIS A 1 123 ? 9.078 11.578 -3.93 1 66.62 123 HIS A C 1
ATOM 929 O O . HIS A 1 123 ? 9.352 10.516 -3.379 1 66.62 123 HIS A O 1
ATOM 935 N N . ASP A 1 124 ? 8.141 11.586 -4.766 1 55.66 124 ASP A N 1
ATOM 936 C CA . ASP A 1 124 ? 7.98 10.359 -5.535 1 55.66 124 ASP A CA 1
ATOM 937 C C . ASP A 1 124 ? 9.195 10.094 -6.418 1 55.66 124 ASP A C 1
ATOM 939 O O . ASP A 1 124 ? 9.961 11.016 -6.719 1 55.66 124 ASP A O 1
ATOM 943 N N . MET B 1 1 ? 38.219 62.938 69.25 1 41.72 1 MET B N 1
ATOM 944 C CA . MET B 1 1 ? 38.375 61.906 68.25 1 41.72 1 MET B CA 1
ATOM 945 C C . MET B 1 1 ? 37.156 61.844 67.312 1 41.72 1 MET B C 1
ATOM 947 O O . MET B 1 1 ? 36.031 61.656 67.812 1 41.72 1 MET B O 1
ATOM 951 N N . ARG B 1 2 ? 37.125 62.719 66.312 1 52.88 2 ARG B N 1
ATOM 952 C CA . ARG B 1 2 ? 36.031 62.875 65.375 1 52.88 2 ARG B CA 1
ATOM 953 C C . ARG B 1 2 ? 35.781 61.562 64.625 1 52.88 2 ARG B C 1
ATOM 955 O O . ARG B 1 2 ? 36.688 60.969 64.062 1 52.88 2 ARG B O 1
ATOM 962 N N . THR B 1 3 ? 34.812 60.719 65.125 1 54.5 3 THR B N 1
ATOM 963 C CA . THR B 1 3 ? 34.375 59.469 64.5 1 54.5 3 THR B CA 1
ATOM 964 C C . THR B 1 3 ? 33.75 59.719 63.125 1 54.5 3 THR B C 1
ATOM 966 O O . THR B 1 3 ? 32.781 60.438 62.969 1 54.5 3 THR B O 1
ATOM 969 N N . PHE B 1 4 ? 34.594 59.781 62.031 1 55.47 4 PHE B N 1
ATOM 970 C CA . PHE B 1 4 ? 34.188 59.875 60.625 1 55.47 4 PHE B CA 1
ATOM 971 C C . PHE B 1 4 ? 33.281 58.719 60.25 1 55.47 4 PHE B C 1
ATOM 973 O O . PHE B 1 4 ? 33.656 57.531 60.406 1 55.47 4 PHE B O 1
ATOM 980 N N . LEU B 1 5 ? 31.984 58.781 60.438 1 55.38 5 LEU B N 1
ATOM 981 C CA . LEU B 1 5 ? 31 57.812 60.031 1 55.38 5 LEU B CA 1
ATOM 982 C C . LEU B 1 5 ? 31.031 57.625 58.5 1 55.38 5 LEU B C 1
ATOM 984 O O . LEU B 1 5 ? 30.812 58.594 57.75 1 55.38 5 LEU B O 1
ATOM 988 N N . LEU B 1 6 ? 31.953 56.844 57.906 1 53.44 6 LEU B N 1
ATOM 989 C CA . LEU B 1 6 ? 32 56.594 56.469 1 53.44 6 LEU B CA 1
ATOM 990 C C . LEU B 1 6 ? 30.766 55.844 56 1 53.44 6 LEU B C 1
ATOM 992 O O . LEU B 1 6 ? 30.422 54.781 56.562 1 53.44 6 LEU B O 1
ATOM 996 N N . ALA B 1 7 ? 29.734 56.469 55.5 1 58.28 7 ALA B N 1
ATOM 997 C CA . ALA B 1 7 ? 28.516 55.969 54.875 1 58.28 7 ALA B CA 1
ATOM 998 C C . ALA B 1 7 ? 28.844 55.031 53.719 1 58.28 7 ALA B C 1
ATOM 1000 O O . ALA B 1 7 ? 29.609 55.406 52.812 1 58.28 7 ALA B O 1
ATOM 1001 N N . SER B 1 8 ? 28.828 53.688 53.906 1 57.25 8 SER B N 1
ATOM 1002 C CA . SER B 1 8 ? 29.031 52.688 52.844 1 57.25 8 SER B CA 1
ATOM 1003 C C . SER B 1 8 ? 27.906 52.719 51.812 1 57.25 8 SER B C 1
ATOM 1005 O O . SER B 1 8 ? 26.734 52.562 52.188 1 57.25 8 SER B O 1
ATOM 1007 N N . ALA B 1 9 ? 28.016 53.469 50.781 1 57.34 9 ALA B N 1
ATOM 1008 C CA . ALA B 1 9 ? 27.062 53.5 49.688 1 57.34 9 ALA B CA 1
ATOM 1009 C C . ALA B 1 9 ? 26.906 52.125 49.062 1 57.34 9 ALA B C 1
ATOM 1011 O O . ALA B 1 9 ? 27.875 51.531 48.594 1 57.34 9 ALA B O 1
ATOM 1012 N N . ALA B 1 10 ? 25.875 51.312 49.5 1 57.72 10 ALA B N 1
ATOM 1013 C CA . ALA B 1 10 ? 25.547 50.031 48.875 1 57.72 10 ALA B CA 1
ATOM 1014 C C . ALA B 1 10 ? 25.172 50.219 47.406 1 57.72 10 ALA B C 1
ATOM 1016 O O . ALA B 1 10 ? 24.25 50.969 47.094 1 57.72 10 ALA B O 1
ATOM 1017 N N . ALA B 1 11 ? 26 50.031 46.375 1 58.22 11 ALA B N 1
ATOM 1018 C CA . ALA B 1 11 ? 25.719 50.031 44.938 1 58.22 11 ALA B CA 1
ATOM 1019 C C . ALA B 1 11 ? 24.719 48.938 44.562 1 58.22 11 ALA B C 1
ATOM 1021 O O . ALA B 1 11 ? 24.953 47.75 44.844 1 58.22 11 ALA B O 1
ATOM 1022 N N . ALA B 1 12 ? 23.406 49.281 44.438 1 61.09 12 ALA B N 1
ATOM 1023 C CA . ALA B 1 12 ? 22.422 48.344 43.938 1 61.09 12 ALA B CA 1
ATOM 1024 C C . ALA B 1 12 ? 22.781 47.875 42.531 1 61.09 12 ALA B C 1
ATOM 1026 O O . ALA B 1 12 ? 22.875 48.688 41.594 1 61.09 12 ALA B O 1
ATOM 1027 N N . PHE B 1 13 ? 23.469 46.719 42.281 1 59.47 13 PHE B N 1
ATOM 1028 C CA . PHE B 1 13 ? 23.672 46.094 40.969 1 59.47 13 PHE B CA 1
ATOM 1029 C C . PHE B 1 13 ? 22.344 45.719 40.344 1 59.47 13 PHE B C 1
ATOM 1031 O O . PHE B 1 13 ? 21.609 44.875 40.844 1 59.47 13 PHE B O 1
ATOM 1038 N N . LEU B 1 14 ? 21.609 46.625 39.625 1 60.81 14 LEU B N 1
ATOM 1039 C CA . LEU B 1 14 ? 20.484 46.25 38.781 1 60.81 14 LEU B CA 1
ATOM 1040 C C . LEU B 1 14 ? 20.859 45.062 37.906 1 60.81 14 LEU B C 1
ATOM 1042 O O . LEU B 1 14 ? 21.734 45.188 37.031 1 60.81 14 LEU B O 1
ATOM 1046 N N . ALA B 1 15 ? 20.656 43.812 38.281 1 64 15 ALA B N 1
ATOM 1047 C CA . ALA B 1 15 ? 20.797 42.625 37.406 1 64 15 ALA B CA 1
ATOM 1048 C C . ALA B 1 15 ? 19.953 42.781 36.156 1 64 15 ALA B C 1
ATOM 1050 O O . ALA B 1 15 ? 18.734 43 36.25 1 64 15 ALA B O 1
ATOM 1051 N N . ILE B 1 16 ? 20.391 43.281 35.031 1 68.06 16 ILE B N 1
ATOM 1052 C CA . ILE B 1 16 ? 19.75 43.156 33.719 1 68.06 16 ILE B CA 1
ATOM 1053 C C . ILE B 1 16 ? 19.328 41.688 33.5 1 68.06 16 ILE B C 1
ATOM 1055 O O . ILE B 1 16 ? 20.156 40.781 33.594 1 68.06 16 ILE B O 1
ATOM 1059 N N . PRO B 1 17 ? 18.047 41.438 33.594 1 67.88 17 PRO B N 1
ATOM 1060 C CA . PRO B 1 17 ? 17.656 40.062 33.312 1 67.88 17 PRO B CA 1
ATOM 1061 C C . PRO B 1 17 ? 18.281 39.531 32.031 1 67.88 17 PRO B C 1
ATOM 1063 O O . PRO B 1 17 ? 18.281 40.219 31 1 67.88 17 PRO B O 1
ATOM 1066 N N . ALA B 1 18 ? 19.094 38.469 31.969 1 66.38 18 ALA B N 1
ATOM 1067 C CA . ALA B 1 18 ? 19.594 37.75 30.797 1 66.38 18 ALA B CA 1
ATOM 1068 C C . ALA B 1 18 ? 18.438 37.344 29.891 1 66.38 18 ALA B C 1
ATOM 1070 O O . ALA B 1 18 ? 17.328 37.062 30.359 1 66.38 18 ALA B O 1
ATOM 1071 N N . PRO B 1 19 ? 18.438 37.781 28.641 1 64.81 19 PRO B N 1
ATOM 1072 C CA . PRO B 1 19 ? 17.375 37.281 27.766 1 64.81 19 PRO B CA 1
ATOM 1073 C C . PRO B 1 19 ? 17.109 35.812 27.953 1 64.81 19 PRO B C 1
ATOM 1075 O O . PRO B 1 19 ? 18.047 35 28.094 1 64.81 19 PRO B O 1
ATOM 1078 N N . SER B 1 20 ? 16 35.406 28.484 1 65.25 20 SER B N 1
ATOM 1079 C CA . SER B 1 20 ? 15.594 34.031 28.5 1 65.25 20 SER B CA 1
ATOM 1080 C C . SER B 1 20 ? 15.82 33.344 27.156 1 65.25 20 SER B C 1
ATOM 1082 O O . SER B 1 20 ? 15.609 33.969 26.109 1 65.25 20 SER B O 1
ATOM 1084 N N . PRO B 1 21 ? 16.703 32.375 27.062 1 60.09 21 PRO B N 1
ATOM 1085 C CA . PRO B 1 21 ? 16.812 31.703 25.766 1 60.09 21 PRO B CA 1
ATOM 1086 C C . PRO B 1 21 ? 15.469 31.516 25.078 1 60.09 21 PRO B C 1
ATOM 1088 O O . PRO B 1 21 ? 14.523 31 25.672 1 60.09 21 PRO B O 1
ATOM 1091 N N . ALA B 1 22 ? 15.062 32.344 24.156 1 55.25 22 ALA B N 1
ATOM 1092 C CA . ALA B 1 22 ? 13.93 32.094 23.266 1 55.25 22 ALA B CA 1
ATOM 1093 C C . ALA B 1 22 ? 13.742 30.609 23.047 1 55.25 22 ALA B C 1
ATOM 1095 O O . ALA B 1 22 ? 14.695 29.891 22.734 1 55.25 22 ALA B O 1
ATOM 1096 N N . LEU B 1 23 ? 12.867 29.953 23.734 1 53.16 23 LEU B N 1
ATOM 1097 C CA . LEU B 1 23 ? 12.445 28.641 23.25 1 53.16 23 LEU B CA 1
ATOM 1098 C C . LEU B 1 23 ? 12.43 28.594 21.719 1 53.16 23 LEU B C 1
ATOM 1100 O O . LEU B 1 23 ? 11.68 29.344 21.094 1 53.16 23 LEU B O 1
ATOM 1104 N N . ALA B 1 24 ? 13.477 28.469 21.016 1 51.78 24 ALA B N 1
ATOM 1105 C CA . ALA B 1 24 ? 13.508 28.172 19.578 1 51.78 24 ALA B CA 1
ATOM 1106 C C . ALA B 1 24 ? 12.273 27.391 19.156 1 51.78 24 ALA B C 1
ATOM 1108 O O . ALA B 1 24 ? 12.125 26.219 19.516 1 51.78 24 ALA B O 1
ATOM 1109 N N . GLN B 1 25 ? 11.078 27.969 19.156 1 53.28 25 GLN B N 1
ATOM 1110 C CA . GLN B 1 25 ? 9.977 27.281 18.484 1 53.28 25 GLN B CA 1
ATOM 1111 C C . GLN B 1 25 ? 10.469 26.562 17.234 1 53.28 25 GLN B C 1
ATOM 1113 O O . GLN B 1 25 ? 10.727 27.188 16.203 1 53.28 25 GLN B O 1
ATOM 1118 N N . GLY B 1 26 ? 11.32 25.594 17.375 1 51.5 26 GLY B N 1
ATOM 1119 C CA . GLY B 1 26 ? 11.812 24.797 16.25 1 51.5 26 GLY B CA 1
ATOM 1120 C C . GLY B 1 26 ? 10.789 24.625 15.148 1 51.5 26 GLY B C 1
ATOM 1121 O O . GLY B 1 26 ? 9.602 24.406 15.422 1 51.5 26 GLY B O 1
ATOM 1122 N N . SER B 1 27 ? 10.812 25.359 14.094 1 55.78 27 SER B N 1
ATOM 1123 C CA . SER B 1 27 ? 10.039 25.062 12.891 1 55.78 27 SER B CA 1
ATOM 1124 C C . SER B 1 27 ? 9.648 23.594 12.828 1 55.78 27 SER B C 1
ATOM 1126 O O . SER B 1 27 ? 10.469 22.719 13.102 1 55.78 27 SER B O 1
ATOM 1128 N N . PRO B 1 28 ? 8.344 23.359 12.961 1 59.69 28 PRO B N 1
ATOM 1129 C CA . PRO B 1 28 ? 8.031 21.922 12.914 1 59.69 28 PRO B CA 1
ATOM 1130 C C . PRO B 1 28 ? 8.859 21.172 11.875 1 59.69 28 PRO B C 1
ATOM 1132 O O . PRO B 1 28 ? 8.898 21.562 10.703 1 59.69 28 PRO B O 1
ATOM 1135 N N . ALA B 1 29 ? 9.969 20.562 12.273 1 67.56 29 ALA B N 1
ATOM 1136 C CA . ALA B 1 29 ? 10.992 19.859 11.5 1 67.56 29 ALA B CA 1
ATOM 1137 C C . ALA B 1 29 ? 10.352 18.953 10.453 1 67.56 29 ALA B C 1
ATOM 1139 O O . ALA B 1 29 ? 9.344 18.281 10.719 1 67.56 29 ALA B O 1
ATOM 1140 N N . MET B 1 30 ? 10.555 19.234 9.188 1 77.88 30 MET B N 1
ATOM 1141 C CA . MET B 1 30 ? 10.203 18.328 8.094 1 77.88 30 MET B CA 1
ATOM 1142 C C . MET B 1 30 ? 10.578 16.891 8.43 1 77.88 30 MET B C 1
ATOM 1144 O O . MET B 1 30 ? 11.711 16.625 8.852 1 77.88 30 MET B O 1
ATOM 1148 N N . GLN B 1 31 ? 9.445 16.125 8.562 1 84.69 31 GLN B N 1
ATOM 1149 C CA . GLN B 1 31 ? 9.68 14.695 8.812 1 84.69 31 GLN B CA 1
ATOM 1150 C C . GLN B 1 31 ? 10.023 13.969 7.516 1 84.69 31 GLN B C 1
ATOM 1152 O O . GLN B 1 31 ? 9.289 14.047 6.535 1 84.69 31 GLN B O 1
ATOM 1157 N N . ARG B 1 32 ? 11.25 13.43 7.523 1 84.62 32 ARG B N 1
ATOM 1158 C CA . ARG B 1 32 ? 11.68 12.656 6.359 1 84.62 32 ARG B CA 1
ATOM 1159 C C . ARG B 1 32 ? 11.273 11.188 6.496 1 84.62 32 ARG B C 1
ATOM 1161 O O . ARG B 1 32 ? 11.289 10.633 7.594 1 84.62 32 ARG B O 1
ATOM 1168 N N . ILE B 1 33 ? 10.836 10.664 5.371 1 83.88 33 ILE B N 1
ATOM 1169 C CA . ILE B 1 33 ? 10.609 9.227 5.32 1 83.88 33 ILE B CA 1
ATOM 1170 C C . ILE B 1 33 ? 11.945 8.492 5.383 1 83.88 33 ILE B C 1
ATOM 1172 O O . ILE B 1 33 ? 12.867 8.805 4.629 1 83.88 33 ILE B O 1
ATOM 1176 N N . GLU B 1 34 ? 12.023 7.586 6.297 1 86.31 34 GLU B N 1
ATOM 1177 C CA . GLU B 1 34 ? 13.25 6.809 6.438 1 86.31 34 GLU B CA 1
ATOM 1178 C C . GLU B 1 34 ? 13.602 6.086 5.141 1 86.31 34 GLU B C 1
ATOM 1180 O O . GLU B 1 34 ? 12.727 5.5 4.496 1 86.31 34 GLU B O 1
ATOM 1185 N N . PRO B 1 35 ? 14.797 6.16 4.758 1 82.31 35 PRO B N 1
ATOM 1186 C CA . PRO B 1 35 ? 15.219 5.535 3.502 1 82.31 35 PRO B CA 1
ATOM 1187 C C . PRO B 1 35 ? 14.875 4.051 3.439 1 82.31 35 PRO B C 1
ATOM 1189 O O . PRO B 1 35 ? 14.719 3.494 2.35 1 82.31 35 PRO B O 1
ATOM 1192 N N . SER B 1 36 ? 14.812 3.428 4.57 1 84.94 36 SER B N 1
ATOM 1193 C CA . SER B 1 36 ? 14.531 1.997 4.609 1 84.94 36 SER B CA 1
ATOM 1194 C C . SER B 1 36 ? 13.055 1.718 4.352 1 84.94 36 SER B C 1
ATOM 1196 O O . SER B 1 36 ? 12.672 0.577 4.09 1 84.94 36 SER B O 1
ATOM 1198 N N . HIS B 1 37 ? 12.258 2.77 4.438 1 88.56 37 HIS B N 1
ATOM 1199 C CA . HIS B 1 37 ? 10.828 2.568 4.23 1 88.56 37 HIS B CA 1
ATOM 1200 C C . HIS B 1 37 ? 10.477 2.621 2.746 1 88.56 37 HIS B C 1
ATOM 1202 O O . HIS B 1 37 ? 11.195 3.236 1.955 1 88.56 37 HIS B O 1
ATOM 1208 N N . LEU B 1 38 ? 9.477 1.856 2.465 1 87.56 38 LEU B N 1
ATOM 1209 C CA . LEU B 1 38 ? 9 1.68 1.097 1 87.56 38 LEU B CA 1
ATOM 1210 C C . LEU B 1 38 ? 7.672 2.402 0.883 1 87.56 38 LEU B C 1
ATOM 1212 O O . LEU B 1 38 ? 6.793 2.359 1.746 1 87.56 38 LEU B O 1
ATOM 1216 N N . LEU B 1 39 ? 7.676 3.16 -0.271 1 91.62 39 LEU B N 1
ATOM 1217 C CA . LEU B 1 39 ? 6.387 3.705 -0.68 1 91.62 39 LEU B CA 1
ATOM 1218 C C . LEU B 1 39 ? 5.594 2.684 -1.486 1 91.62 39 LEU B C 1
ATOM 1220 O O . LEU B 1 39 ? 6.156 1.98 -2.33 1 91.62 39 LEU B O 1
ATOM 1224 N N . ALA B 1 40 ? 4.266 2.57 -1.209 1 93.81 40 ALA B N 1
ATOM 1225 C CA . ALA B 1 40 ? 3.416 1.637 -1.945 1 93.81 40 ALA B CA 1
ATOM 1226 C C . ALA B 1 40 ? 3.475 1.91 -3.445 1 93.81 40 ALA B C 1
ATOM 1228 O O . ALA B 1 40 ? 3.535 0.978 -4.25 1 93.81 40 ALA B O 1
ATOM 1229 N N . ASN B 1 41 ? 3.52 3.172 -3.848 1 91.12 41 ASN B N 1
ATOM 1230 C CA . ASN B 1 41 ? 3.545 3.549 -5.258 1 91.12 41 ASN B CA 1
ATOM 1231 C C . ASN B 1 41 ? 4.848 3.121 -5.926 1 91.12 41 ASN B C 1
ATOM 1233 O O . ASN B 1 41 ? 4.914 3.014 -7.152 1 91.12 41 ASN B O 1
ATOM 1237 N N . ARG B 1 42 ? 5.895 2.875 -5.133 1 86.88 42 ARG B N 1
ATOM 1238 C CA . ARG B 1 42 ? 7.16 2.402 -5.691 1 86.88 42 ARG B CA 1
ATOM 1239 C C . ARG B 1 42 ? 7.145 0.89 -5.879 1 86.88 42 ARG B C 1
ATOM 1241 O O . ARG B 1 42 ? 7.969 0.342 -6.617 1 86.88 42 ARG B O 1
ATOM 1248 N N . LEU B 1 43 ? 6.254 0.278 -5.227 1 91.88 43 LEU B N 1
ATOM 1249 C CA . LEU B 1 43 ? 6.137 -1.173 -5.316 1 91.88 43 LEU B CA 1
ATOM 1250 C C . LEU B 1 43 ? 5.113 -1.569 -6.379 1 91.88 43 LEU B C 1
ATOM 1252 O O . LEU B 1 43 ? 5.383 -2.439 -7.207 1 91.88 43 LEU B O 1
ATOM 1256 N N . ILE B 1 44 ? 3.996 -0.898 -6.375 1 94.25 44 ILE B N 1
ATOM 1257 C CA . ILE B 1 44 ? 2.908 -1.212 -7.293 1 94.25 44 ILE B CA 1
ATOM 1258 C C . ILE B 1 44 ? 3.326 -0.877 -8.727 1 94.25 44 ILE B C 1
ATOM 1260 O O . ILE B 1 44 ? 3.939 0.164 -8.969 1 94.25 44 ILE B O 1
ATOM 1264 N N . ASP B 1 45 ? 3.133 -1.784 -9.633 1 93.94 45 ASP B N 1
ATOM 1265 C CA . ASP B 1 45 ? 3.396 -1.706 -11.07 1 93.94 45 ASP B CA 1
ATOM 1266 C C . ASP B 1 45 ? 4.863 -2 -11.375 1 93.94 45 ASP B C 1
ATOM 1268 O O . ASP B 1 45 ? 5.309 -1.854 -12.516 1 93.94 45 ASP B O 1
ATOM 1272 N N . ARG B 1 46 ? 5.613 -2.352 -10.391 1 94.56 46 ARG B N 1
ATOM 1273 C CA . ARG B 1 46 ? 6.992 -2.756 -10.641 1 94.56 46 ARG B CA 1
ATOM 1274 C C . ARG B 1 46 ? 7.047 -4.152 -11.258 1 94.56 46 ARG B C 1
ATOM 1276 O O . ARG B 1 46 ? 6.219 -5.008 -10.945 1 94.56 46 ARG B O 1
ATOM 1283 N N . ASP B 1 47 ? 8.07 -4.336 -12.055 1 95.25 47 ASP B N 1
ATOM 1284 C CA . ASP B 1 47 ? 8.305 -5.648 -12.648 1 95.25 47 ASP B CA 1
ATOM 1285 C C . ASP B 1 47 ? 8.906 -6.613 -11.633 1 95.25 47 ASP B C 1
ATOM 1287 O O . ASP B 1 47 ? 9.773 -6.23 -10.844 1 95.25 47 ASP B O 1
ATOM 1291 N N . VAL B 1 48 ? 8.43 -7.828 -11.734 1 96.56 48 VAL B N 1
ATOM 1292 C CA . VAL B 1 48 ? 8.891 -8.859 -10.812 1 96.56 48 VAL B CA 1
ATOM 1293 C C . VAL B 1 48 ? 9.789 -9.852 -11.547 1 96.56 48 VAL B C 1
ATOM 1295 O O . VAL B 1 48 ? 9.414 -10.367 -12.609 1 96.56 48 VAL B O 1
ATOM 1298 N N . TYR B 1 49 ? 10.922 -9.992 -10.969 1 95.94 49 TYR B N 1
ATOM 1299 C CA . TYR B 1 49 ? 11.898 -10.953 -11.484 1 95.94 49 TYR B CA 1
ATOM 1300 C C . TYR B 1 49 ? 12.172 -12.055 -10.469 1 95.94 49 TYR B C 1
ATOM 1302 O O . TYR B 1 49 ? 12.164 -11.805 -9.258 1 95.94 49 TYR B O 1
ATOM 1310 N N . THR B 1 50 ? 12.43 -13.266 -11.039 1 94.88 50 THR B N 1
ATOM 1311 C CA . THR B 1 50 ? 12.945 -14.328 -10.18 1 94.88 50 THR B CA 1
ATOM 1312 C C . THR B 1 50 ? 14.43 -14.102 -9.883 1 94.88 50 THR B C 1
ATOM 1314 O O . THR B 1 50 ? 15.031 -13.164 -10.398 1 94.88 50 THR B O 1
ATOM 1317 N N . THR B 1 51 ? 14.945 -14.938 -8.938 1 92 51 THR B N 1
ATOM 1318 C CA . THR B 1 51 ? 16.344 -14.789 -8.523 1 92 51 THR B CA 1
ATOM 1319 C C . THR B 1 51 ? 17.281 -15.039 -9.695 1 92 51 THR B C 1
ATOM 1321 O O . THR B 1 51 ? 18.406 -14.539 -9.719 1 92 51 THR B O 1
ATOM 1324 N N . ASP B 1 52 ? 16.734 -15.742 -10.711 1 90.94 52 ASP B N 1
ATOM 1325 C CA . ASP B 1 52 ? 17.531 -16.016 -11.898 1 90.94 52 ASP B CA 1
ATOM 1326 C C . ASP B 1 52 ? 17.297 -14.977 -12.984 1 90.94 52 ASP B C 1
ATOM 1328 O O . ASP B 1 52 ? 17.656 -15.188 -14.141 1 90.94 52 ASP B O 1
ATOM 1332 N N . ARG B 1 53 ? 16.656 -13.953 -12.695 1 90.38 53 ARG B N 1
ATOM 1333 C CA . ARG B 1 53 ? 16.5 -12.766 -13.523 1 90.38 53 ARG B CA 1
ATOM 1334 C C . ARG B 1 53 ? 15.531 -13.016 -14.664 1 90.38 53 ARG B C 1
ATOM 1336 O O . ARG B 1 53 ? 15.703 -12.484 -15.766 1 90.38 53 ARG B O 1
ATOM 1343 N N . VAL B 1 54 ? 14.664 -13.891 -14.398 1 91.5 54 VAL B N 1
ATOM 1344 C CA . VAL B 1 54 ? 13.562 -14.094 -15.336 1 91.5 54 VAL B CA 1
ATOM 1345 C C . VAL B 1 54 ? 12.375 -13.234 -14.93 1 91.5 54 VAL B C 1
ATOM 1347 O O . VAL B 1 54 ? 11.938 -13.273 -13.773 1 91.5 54 VAL B O 1
ATOM 1350 N N . GLU B 1 55 ? 11.836 -12.461 -15.891 1 93.19 55 GLU B N 1
ATOM 1351 C CA . GLU B 1 55 ? 10.641 -11.664 -15.617 1 93.19 55 GLU B CA 1
ATOM 1352 C C . GLU B 1 55 ? 9.391 -12.539 -15.57 1 93.19 55 GLU B C 1
ATOM 1354 O O . GLU B 1 55 ? 9.141 -13.32 -16.484 1 93.19 55 GLU B O 1
ATOM 1359 N N . VAL B 1 56 ? 8.633 -12.328 -14.5 1 94.12 56 VAL B N 1
ATOM 1360 C CA . VAL B 1 56 ? 7.504 -13.242 -14.344 1 94.12 56 VAL B CA 1
ATOM 1361 C C . VAL B 1 56 ? 6.203 -12.445 -14.312 1 94.12 56 VAL B C 1
ATOM 1363 O O . VAL B 1 56 ? 5.117 -13.016 -14.445 1 94.12 56 VAL B O 1
ATOM 1366 N N . GLY B 1 57 ? 6.266 -11.117 -14.156 1 94.5 57 GLY B N 1
ATOM 1367 C CA . GLY B 1 57 ? 5.055 -10.312 -14.078 1 94.5 57 GLY B CA 1
ATOM 1368 C C . GLY B 1 57 ? 5.281 -8.945 -13.461 1 94.5 57 GLY B C 1
ATOM 1369 O O . GLY B 1 57 ? 6.34 -8.344 -13.641 1 94.5 57 GLY B O 1
ATOM 1370 N N . GLU B 1 58 ? 4.191 -8.406 -12.797 1 95.88 58 GLU B N 1
ATOM 1371 C CA . GLU B 1 58 ? 4.215 -7.09 -12.172 1 95.88 58 GLU B CA 1
ATOM 1372 C C . GLU B 1 58 ? 3.422 -7.082 -10.867 1 95.88 58 GLU B C 1
ATOM 1374 O O . GLU B 1 58 ? 2.447 -7.824 -10.719 1 95.88 58 GLU B O 1
ATOM 1379 N N . VAL B 1 59 ? 3.924 -6.273 -9.961 1 96.81 59 VAL B N 1
ATOM 1380 C CA . VAL B 1 59 ? 3.127 -6.066 -8.758 1 96.81 59 VAL B CA 1
ATOM 1381 C C . VAL B 1 59 ? 1.846 -5.312 -9.109 1 96.81 59 VAL B C 1
ATOM 1383 O O . VAL B 1 59 ? 1.898 -4.191 -9.625 1 96.81 59 VAL B O 1
ATOM 1386 N N . GLU B 1 60 ? 0.72 -5.906 -8.812 1 96.56 60 GLU B N 1
ATOM 1387 C CA . GLU B 1 60 ? -0.559 -5.301 -9.172 1 96.56 60 GLU B CA 1
ATOM 1388 C C . GLU B 1 60 ? -1.138 -4.5 -8.008 1 96.56 60 GLU B C 1
ATOM 1390 O O . GLU B 1 60 ? -1.699 -3.422 -8.211 1 96.56 60 GLU B O 1
ATOM 1395 N N . ASP B 1 61 ? -1.051 -5.09 -6.828 1 96.94 61 ASP B N 1
ATOM 1396 C CA . ASP B 1 61 ? -1.695 -4.473 -5.676 1 96.94 61 ASP B CA 1
ATOM 1397 C C . ASP B 1 61 ? -1.133 -5.031 -4.371 1 96.94 61 ASP B C 1
ATOM 1399 O O . ASP B 1 61 ? -0.281 -5.922 -4.387 1 96.94 61 ASP B O 1
ATOM 1403 N N . LEU B 1 62 ? -1.488 -4.438 -3.25 1 96.88 62 LEU B N 1
ATOM 1404 C CA . LEU B 1 62 ? -1.211 -4.926 -1.903 1 96.88 62 LEU B CA 1
ATOM 1405 C C . LEU B 1 62 ? -2.506 -5.188 -1.143 1 96.88 62 LEU B C 1
ATOM 1407 O O . LEU B 1 62 ? -3.451 -4.398 -1.229 1 96.88 62 LEU B O 1
ATOM 1411 N N . VAL B 1 63 ? -2.592 -6.316 -0.53 1 95.56 63 VAL B N 1
ATOM 1412 C CA . VAL B 1 63 ? -3.709 -6.625 0.356 1 95.56 63 VAL B CA 1
ATOM 1413 C C . VAL B 1 63 ? -3.338 -6.277 1.796 1 95.56 63 VAL B C 1
ATOM 1415 O O . VAL B 1 63 ? -2.338 -6.773 2.322 1 95.56 63 VAL B O 1
ATOM 1418 N N . ILE B 1 64 ? -4.168 -5.438 2.406 1 95.06 64 ILE B N 1
ATOM 1419 C CA . ILE B 1 64 ? -3.869 -4.902 3.73 1 95.06 64 ILE B CA 1
ATOM 1420 C C . ILE B 1 64 ? -4.922 -5.375 4.73 1 95.06 64 ILE B C 1
ATOM 1422 O O . ILE B 1 64 ? -6.117 -5.391 4.422 1 95.06 64 ILE B O 1
ATOM 1426 N N . ASP B 1 65 ? -4.492 -5.848 5.84 1 92.94 65 ASP B N 1
ATOM 1427 C CA . ASP B 1 65 ? -5.367 -6.016 7 1 92.94 65 ASP B CA 1
ATOM 1428 C C . ASP B 1 65 ? -5.492 -4.711 7.781 1 92.94 65 ASP B C 1
ATOM 1430 O O . ASP B 1 65 ? -4.562 -4.312 8.484 1 92.94 65 ASP B O 1
ATOM 1434 N N . PRO B 1 66 ? -6.645 -4.012 7.695 1 88.31 66 PRO B N 1
ATOM 1435 C CA . PRO B 1 66 ? -6.75 -2.695 8.328 1 88.31 66 PRO B CA 1
ATOM 1436 C C . PRO B 1 66 ? -6.688 -2.766 9.852 1 88.31 66 PRO B C 1
ATOM 1438 O O . PRO B 1 66 ? -6.387 -1.765 10.508 1 88.31 66 PRO B O 1
ATOM 1441 N N . SER B 1 67 ? -6.996 -3.92 10.469 1 88.56 67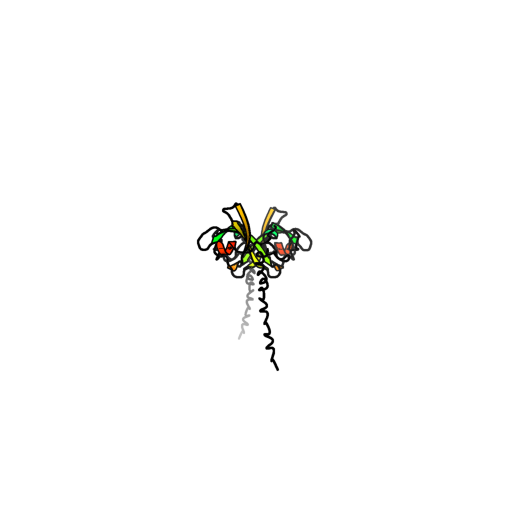 SER B N 1
ATOM 1442 C CA . SER B 1 67 ? -6.973 -4.055 11.922 1 88.56 67 SER B CA 1
ATOM 1443 C C . SER B 1 67 ? -5.543 -4.043 12.453 1 88.56 67 SER B C 1
ATOM 1445 O O . SER B 1 67 ? -5.281 -3.51 13.531 1 88.56 67 SER B O 1
ATOM 1447 N N . THR B 1 68 ? -4.57 -4.52 11.695 1 91.06 68 THR B N 1
ATOM 1448 C CA . THR B 1 68 ? -3.186 -4.609 12.148 1 91.06 68 THR B CA 1
ATOM 1449 C C . THR B 1 68 ? -2.305 -3.621 11.391 1 91.06 68 THR B C 1
ATOM 1451 O O . THR B 1 68 ? -1.198 -3.301 11.836 1 91.06 68 THR B O 1
ATOM 1454 N N . GLY B 1 69 ? -2.801 -3.137 10.266 1 93.44 69 GLY B N 1
ATOM 1455 C CA . GLY B 1 69 ? -1.986 -2.291 9.406 1 93.44 69 GLY B CA 1
ATOM 1456 C C . GLY B 1 69 ? -0.897 -3.055 8.672 1 93.44 69 GLY B C 1
ATOM 1457 O O . GLY B 1 69 ? 0.086 -2.465 8.227 1 93.44 69 GLY B O 1
ATOM 1458 N N . ARG B 1 70 ? -1.039 -4.383 8.555 1 95.25 70 ARG B N 1
ATOM 1459 C CA . ARG B 1 70 ? -0.025 -5.207 7.91 1 95.25 70 ARG B CA 1
ATOM 1460 C C . ARG B 1 70 ? -0.429 -5.551 6.48 1 95.25 70 ARG B C 1
ATOM 1462 O O . ARG B 1 70 ? -1.611 -5.75 6.195 1 95.25 70 ARG B O 1
ATOM 1469 N N . ILE B 1 71 ? 0.58 -5.605 5.652 1 96.31 71 ILE B N 1
ATOM 1470 C CA . ILE B 1 71 ? 0.385 -6.211 4.34 1 96.31 71 ILE B CA 1
ATOM 1471 C C . ILE B 1 71 ? 0.23 -7.723 4.492 1 96.31 71 ILE B C 1
ATOM 1473 O O . ILE B 1 71 ? 1.175 -8.414 4.875 1 96.31 71 ILE B O 1
ATOM 1477 N N . VAL B 1 72 ? -0.931 -8.234 4.152 1 95 72 VAL B N 1
ATOM 1478 C CA . VAL B 1 72 ? -1.201 -9.664 4.238 1 95 72 VAL B CA 1
ATOM 1479 C C . VAL B 1 72 ? -0.503 -10.391 3.094 1 95 72 VAL B C 1
ATOM 1481 O O . VAL B 1 72 ? 0.167 -11.406 3.309 1 95 72 VAL B O 1
ATOM 1484 N N . THR B 1 73 ? -0.71 -9.859 1.854 1 96.44 73 THR B N 1
ATOM 1485 C CA . THR B 1 73 ? -0.027 -10.391 0.678 1 96.44 73 THR B CA 1
ATOM 1486 C C . THR B 1 73 ? 0.122 -9.312 -0.392 1 96.44 73 THR B C 1
ATOM 1488 O O . THR B 1 73 ? -0.519 -8.258 -0.317 1 96.44 73 THR B O 1
ATOM 1491 N N . VAL B 1 74 ? 0.993 -9.594 -1.33 1 97.12 74 VAL B N 1
ATOM 1492 C CA . VAL B 1 74 ? 1.176 -8.828 -2.561 1 97.12 74 VAL B CA 1
ATOM 1493 C C . VAL B 1 74 ? 0.502 -9.555 -3.723 1 97.12 74 VAL B C 1
ATOM 1495 O O . VAL B 1 74 ? 0.656 -10.766 -3.879 1 97.12 74 VAL B O 1
ATOM 1498 N N . VAL B 1 75 ? -0.293 -8.82 -4.426 1 97.44 75 VAL B N 1
ATOM 1499 C CA . VAL B 1 75 ? -0.933 -9.383 -5.613 1 97.44 75 VAL B CA 1
ATOM 1500 C C . VAL B 1 75 ? -0.026 -9.195 -6.828 1 97.44 75 VAL B C 1
ATOM 1502 O O . VAL B 1 75 ? 0.298 -8.07 -7.199 1 97.44 75 VAL B O 1
ATOM 1505 N N . ILE B 1 76 ? 0.379 -10.281 -7.426 1 97.12 76 ILE B N 1
ATOM 1506 C CA . ILE B 1 76 ? 1.224 -10.25 -8.617 1 97.12 76 ILE B CA 1
ATOM 1507 C C . ILE B 1 76 ? 0.422 -10.711 -9.828 1 97.12 76 ILE B C 1
ATOM 1509 O O . ILE B 1 76 ? -0.246 -11.75 -9.789 1 97.12 76 ILE B O 1
ATOM 1513 N N . GLU B 1 77 ? 0.386 -9.914 -10.797 1 96 77 GLU B N 1
ATOM 1514 C CA . GLU B 1 77 ? -0.099 -10.336 -12.109 1 96 77 GLU B CA 1
ATOM 1515 C C . GLU B 1 77 ? 0.967 -11.133 -12.859 1 96 77 GLU B C 1
ATOM 1517 O O . GLU B 1 77 ? 2.004 -10.586 -13.234 1 96 77 GLU B O 1
ATOM 1522 N N . VAL B 1 78 ? 0.701 -12.383 -13.055 1 95.19 78 VAL B N 1
ATOM 1523 C CA . VAL B 1 78 ? 1.667 -13.281 -13.68 1 95.19 78 VAL B CA 1
ATOM 1524 C C . VAL B 1 78 ? 1.292 -13.516 -15.141 1 95.19 78 VAL B C 1
ATOM 1526 O O . VAL B 1 78 ? 0.141 -13.836 -15.445 1 95.19 78 VAL B O 1
ATOM 1529 N N . GLU B 1 79 ? 2.25 -13.242 -15.93 1 88.06 79 GLU B N 1
ATOM 1530 C CA . GLU B 1 79 ? 2.076 -13.547 -17.344 1 88.06 79 GLU B CA 1
ATOM 1531 C C . GLU B 1 79 ? 2.373 -15.016 -17.641 1 88.06 79 GLU B C 1
ATOM 1533 O O . GLU B 1 79 ? 3.387 -15.547 -17.188 1 88.06 79 GLU B O 1
ATOM 1538 N N . ARG B 1 80 ? 1.329 -15.508 -18.328 1 83.62 80 ARG B N 1
ATOM 1539 C CA . ARG B 1 80 ? 1.48 -16.891 -18.766 1 83.62 80 ARG B CA 1
ATOM 1540 C C . ARG B 1 80 ? 1.457 -16.984 -20.297 1 83.62 80 ARG B C 1
ATOM 1542 O O . ARG B 1 80 ? 0.954 -16.078 -20.969 1 83.62 80 ARG B O 1
ATOM 1549 N N . ASP B 1 81 ? 1.954 -17.875 -20.906 1 86.62 81 ASP B N 1
ATOM 1550 C CA . ASP B 1 81 ? 1.908 -18.141 -22.344 1 86.62 81 ASP B CA 1
ATOM 1551 C C . ASP B 1 81 ? 2.418 -16.938 -23.141 1 86.62 81 ASP B C 1
ATOM 1553 O O . ASP B 1 81 ? 1.767 -16.484 -24.078 1 86.62 81 ASP B O 1
ATOM 1557 N N . LEU B 1 82 ? 3.473 -16.203 -22.719 1 80.19 82 LEU B N 1
ATOM 1558 C CA . LEU B 1 82 ? 4.133 -15.086 -23.375 1 80.19 82 LEU B CA 1
ATOM 1559 C C . LEU B 1 82 ? 3.188 -13.898 -23.5 1 80.19 82 LEU B C 1
ATOM 1561 O O . LEU B 1 82 ? 3.207 -13.188 -24.5 1 80.19 82 LEU B O 1
ATOM 1565 N N . GLY B 1 83 ? 2.242 -13.758 -22.531 1 78.62 83 GLY B N 1
ATOM 1566 C CA . GLY B 1 83 ? 1.402 -12.57 -22.484 1 78.62 83 GLY B CA 1
ATOM 1567 C C . GLY B 1 83 ? -0.022 -12.828 -22.938 1 78.62 83 GLY B C 1
ATOM 1568 O O . GLY B 1 83 ? -0.853 -11.914 -22.938 1 78.62 83 GLY B O 1
ATOM 1569 N N . LEU B 1 84 ? -0.395 -14.016 -23.359 1 85.06 84 LEU B N 1
ATOM 1570 C CA . LEU B 1 84 ? -1.727 -14.305 -23.891 1 85.06 84 LEU B CA 1
ATOM 1571 C C . LEU B 1 84 ? -2.707 -14.57 -22.75 1 85.06 84 LEU B C 1
ATOM 1573 O O . LEU B 1 84 ? -3.904 -14.297 -22.875 1 85.06 84 LEU B O 1
ATOM 1577 N N . ASN B 1 85 ? -2.174 -15.086 -21.656 1 89.69 85 ASN B N 1
ATOM 1578 C CA . ASN B 1 85 ? -2.984 -15.312 -20.469 1 89.69 85 ASN B CA 1
ATOM 1579 C C . ASN B 1 85 ? -2.32 -14.734 -19.219 1 89.69 85 ASN B C 1
ATOM 1581 O O . ASN B 1 85 ? -1.095 -14.602 -19.156 1 89.69 85 ASN B O 1
ATOM 1585 N N . THR B 1 86 ? -3.178 -14.203 -18.359 1 90.62 86 THR B N 1
ATOM 1586 C CA . THR B 1 86 ? -2.646 -13.734 -17.094 1 90.62 86 THR B CA 1
ATOM 1587 C C . THR B 1 86 ? -3.439 -14.32 -15.922 1 90.62 86 THR B C 1
ATOM 1589 O O . THR B 1 86 ? -4.555 -14.805 -16.109 1 90.62 86 THR B O 1
ATOM 1592 N N . LYS B 1 87 ? -2.711 -14.383 -14.859 1 92.62 87 LYS B N 1
ATOM 1593 C CA . LYS B 1 87 ? -3.35 -14.758 -13.602 1 92.62 87 LYS B CA 1
ATOM 1594 C C . LYS B 1 87 ? -2.836 -13.906 -12.445 1 92.62 87 LYS B C 1
ATOM 1596 O O . LYS B 1 87 ? -1.717 -13.391 -12.492 1 92.62 87 LYS B O 1
ATOM 1601 N N . TYR B 1 88 ? -3.709 -13.758 -11.508 1 95.44 88 TYR B N 1
ATOM 1602 C CA . TYR B 1 88 ? -3.299 -13.07 -10.289 1 95.44 88 TYR B CA 1
ATOM 1603 C C . TYR B 1 88 ? -3.021 -14.055 -9.164 1 95.44 88 TYR B C 1
ATOM 1605 O O . TYR B 1 88 ? -3.816 -14.969 -8.922 1 95.44 88 TYR B O 1
ATOM 1613 N N . VAL B 1 89 ? -1.861 -13.891 -8.57 1 96.62 89 VAL B N 1
ATOM 1614 C CA . VAL B 1 89 ? -1.509 -14.758 -7.445 1 96.62 89 VAL B CA 1
AT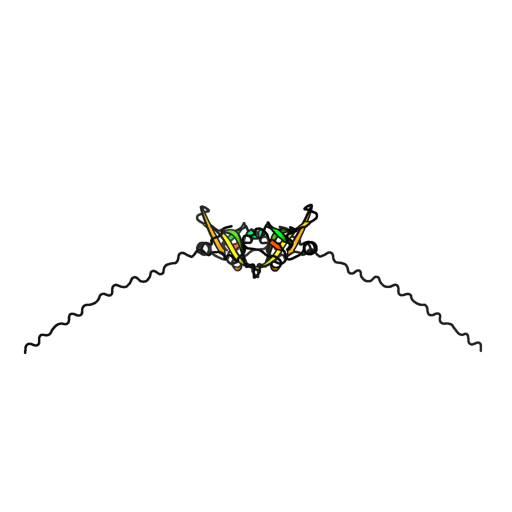OM 1615 C C . VAL B 1 89 ? -1.146 -13.898 -6.234 1 96.62 89 VAL B C 1
ATOM 1617 O O . VAL B 1 89 ? -0.743 -12.742 -6.379 1 96.62 89 VAL B O 1
ATOM 1620 N N . ALA B 1 90 ? -1.331 -14.477 -5.07 1 96.44 90 ALA B N 1
ATOM 1621 C CA . ALA B 1 90 ? -0.976 -13.828 -3.812 1 96.44 90 ALA B CA 1
ATOM 1622 C C . ALA B 1 90 ? 0.36 -14.344 -3.285 1 96.44 90 ALA B C 1
ATOM 1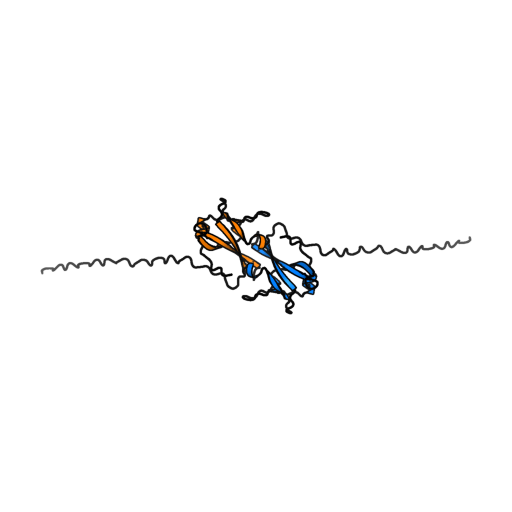624 O O . ALA B 1 90 ? 0.536 -15.555 -3.104 1 96.44 90 ALA B O 1
ATOM 1625 N N . VAL B 1 91 ? 1.28 -13.406 -3.076 1 96.5 91 VAL B N 1
ATOM 1626 C CA . VAL B 1 91 ? 2.613 -13.75 -2.592 1 96.5 91 VAL B CA 1
ATOM 1627 C C . VAL B 1 91 ? 2.914 -12.977 -1.312 1 96.5 91 VAL B C 1
ATOM 1629 O O . VAL B 1 91 ? 2.705 -11.766 -1.248 1 96.5 91 VAL B O 1
ATOM 1632 N N . PRO B 1 92 ? 3.391 -13.672 -0.259 1 94.88 92 PRO B N 1
ATOM 1633 C CA . PRO B 1 92 ? 3.807 -12.945 0.939 1 94.88 92 PRO B CA 1
ATOM 1634 C C . PRO B 1 92 ? 4.914 -11.93 0.657 1 94.88 92 PRO B C 1
ATOM 1636 O O . PRO B 1 92 ? 5.801 -12.195 -0.162 1 94.88 92 PRO B O 1
ATOM 1639 N N . LEU B 1 93 ? 4.82 -10.812 1.409 1 94.12 93 LEU B N 1
ATOM 1640 C CA . LEU B 1 93 ? 5.77 -9.719 1.204 1 94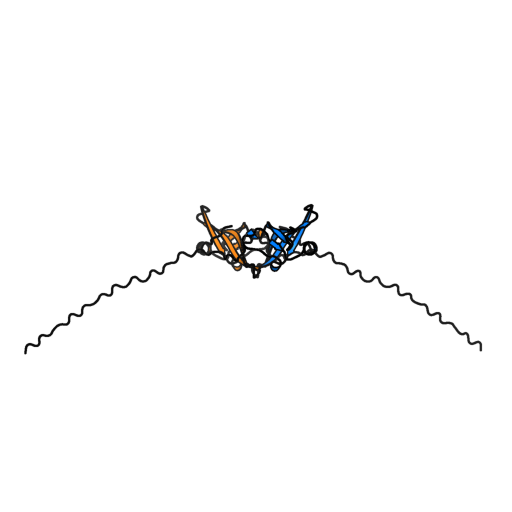.12 93 LEU B CA 1
ATOM 1641 C C . LEU B 1 93 ? 7.199 -10.188 1.455 1 94.12 93 LEU B C 1
ATOM 1643 O O . LEU B 1 93 ? 8.133 -9.734 0.792 1 94.12 93 LEU B O 1
ATOM 1647 N N . ASP B 1 94 ? 7.398 -11.172 2.354 1 92.56 94 ASP B N 1
ATOM 1648 C CA . ASP B 1 94 ? 8.742 -11.586 2.744 1 92.56 94 ASP B CA 1
ATOM 1649 C C . ASP B 1 94 ? 9.391 -12.438 1.655 1 92.56 94 ASP B C 1
ATOM 1651 O O . ASP B 1 94 ? 10.578 -12.758 1.738 1 92.56 94 ASP B O 1
ATOM 1655 N N . ARG B 1 95 ? 8.617 -12.773 0.62 1 94.81 95 ARG B N 1
ATOM 1656 C CA . ARG B 1 95 ? 9.18 -13.5 -0.516 1 94.81 95 ARG B CA 1
ATOM 1657 C C . ARG B 1 95 ? 9.68 -12.539 -1.587 1 94.81 95 ARG B C 1
ATOM 1659 O O . ARG B 1 95 ? 10.203 -12.969 -2.615 1 94.81 95 ARG B O 1
ATOM 1666 N N . LEU B 1 96 ? 9.484 -11.297 -1.312 1 94.12 96 LEU B N 1
ATOM 1667 C CA . LEU B 1 96 ? 9.961 -10.266 -2.223 1 94.12 96 LEU B CA 1
ATOM 1668 C C . LEU B 1 96 ? 11.172 -9.547 -1.642 1 94.12 96 LEU B C 1
ATOM 1670 O O . LEU B 1 96 ? 11.227 -9.281 -0.438 1 94.12 96 LEU B O 1
ATOM 1674 N N . SER B 1 97 ? 12.133 -9.273 -2.479 1 91.5 97 SER B N 1
ATOM 1675 C CA . SER B 1 97 ? 13.273 -8.43 -2.16 1 91.5 97 SER B CA 1
ATOM 1676 C C . SER B 1 97 ? 13.25 -7.137 -2.975 1 91.5 97 SER B C 1
ATOM 1678 O O . SER B 1 97 ? 13.266 -7.176 -4.207 1 91.5 97 SER B O 1
ATOM 1680 N N . ILE B 1 98 ? 13.156 -6.062 -2.197 1 84.56 98 ILE B N 1
ATOM 1681 C CA . ILE B 1 98 ? 13.062 -4.75 -2.832 1 84.56 98 ILE B CA 1
ATOM 1682 C C . ILE B 1 98 ? 14.289 -3.912 -2.465 1 84.56 98 ILE B C 1
ATOM 1684 O O . ILE B 1 98 ? 14.508 -3.605 -1.29 1 84.56 98 ILE B O 1
ATOM 1688 N N . ALA B 1 99 ? 15.062 -3.709 -3.43 1 75.5 99 ALA B N 1
ATOM 1689 C CA . ALA B 1 99 ? 16.234 -2.873 -3.172 1 75.5 99 ALA B CA 1
ATOM 1690 C C . ALA B 1 99 ? 15.922 -1.401 -3.424 1 75.5 99 ALA B C 1
ATOM 1692 O O . ALA B 1 99 ? 15.211 -1.063 -4.371 1 75.5 99 ALA B O 1
ATOM 1693 N N . ALA B 1 100 ? 16.422 -0.594 -2.441 1 68.88 100 ALA B N 1
ATOM 1694 C CA . ALA B 1 100 ? 16.234 0.849 -2.588 1 68.88 100 ALA B CA 1
ATOM 1695 C C . ALA B 1 100 ? 16.828 1.344 -3.902 1 68.88 100 ALA B C 1
ATOM 1697 O O . ALA B 1 100 ? 17.922 0.925 -4.293 1 68.88 100 ALA B O 1
ATOM 1698 N N . GLY B 1 101 ? 15.992 2.113 -4.617 1 70.12 101 GLY B N 1
ATOM 1699 C CA . GLY B 1 101 ? 16.5 2.736 -5.832 1 70.12 101 GLY B CA 1
ATOM 1700 C C . GLY B 1 101 ? 16.297 1.888 -7.07 1 70.12 101 GLY B C 1
ATOM 1701 O O . GLY B 1 101 ? 16.469 2.367 -8.195 1 70.12 101 GLY B O 1
ATOM 1702 N N . GLU B 1 102 ? 16.062 0.601 -6.801 1 73.88 102 GLU B N 1
ATOM 1703 C CA . GLU B 1 102 ? 15.836 -0.271 -7.949 1 73.88 102 GLU B CA 1
ATOM 1704 C C . GLU B 1 102 ? 14.367 -0.275 -8.359 1 73.88 102 GLU B C 1
ATOM 1706 O O . GLU B 1 102 ? 13.477 -0.226 -7.512 1 73.88 102 GLU B O 1
ATOM 1711 N N . ARG B 1 103 ? 14.211 -0.308 -9.656 1 80.94 103 ARG B N 1
ATOM 1712 C CA . ARG B 1 103 ? 12.852 -0.353 -10.188 1 80.94 103 ARG B CA 1
ATOM 1713 C C . ARG B 1 103 ? 12.398 -1.791 -10.414 1 80.94 103 ARG B C 1
ATOM 1715 O O . ARG B 1 103 ? 11.492 -2.045 -11.211 1 80.94 103 ARG B O 1
ATOM 1722 N N . ARG B 1 104 ? 13.117 -2.752 -9.867 1 89.12 104 ARG B N 1
ATOM 1723 C CA . ARG B 1 104 ? 12.734 -4.152 -10.008 1 89.12 104 ARG B CA 1
ATOM 1724 C C . ARG B 1 104 ? 12.523 -4.801 -8.641 1 89.12 104 ARG B C 1
ATOM 1726 O O . ARG B 1 104 ? 13.148 -4.402 -7.656 1 89.12 104 ARG B O 1
ATOM 1733 N N . VAL B 1 105 ? 11.594 -5.688 -8.641 1 94.62 105 VAL B N 1
ATOM 1734 C CA . VAL B 1 105 ? 11.328 -6.52 -7.473 1 94.62 105 VAL B CA 1
ATOM 1735 C C . VAL B 1 105 ? 11.781 -7.953 -7.746 1 94.62 105 VAL B C 1
ATOM 1737 O O . VAL B 1 105 ? 11.469 -8.523 -8.797 1 94.62 105 VAL B O 1
ATOM 1740 N N . THR B 1 106 ? 12.594 -8.414 -6.852 1 95.62 106 THR B N 1
ATOM 1741 C CA . THR B 1 106 ? 13.039 -9.797 -7 1 95.62 106 THR B CA 1
ATOM 1742 C C . THR B 1 106 ? 12.18 -10.734 -6.145 1 95.62 106 THR B C 1
ATOM 1744 O O . THR B 1 106 ? 11.906 -10.438 -4.98 1 95.62 106 THR B O 1
ATOM 1747 N N . LEU B 1 107 ? 11.75 -11.766 -6.73 1 96.81 107 LEU B N 1
ATOM 1748 C CA . LEU B 1 107 ? 10.922 -12.781 -6.082 1 96.81 107 LEU B CA 1
ATOM 1749 C C . LEU B 1 107 ? 11.75 -14.016 -5.738 1 96.81 107 LEU B C 1
ATOM 1751 O O . LEU B 1 107 ? 12.406 -14.586 -6.605 1 96.81 107 LEU B O 1
ATOM 1755 N N . ASN B 1 108 ? 11.711 -14.414 -4.492 1 96 108 ASN B N 1
ATOM 1756 C CA . ASN B 1 108 ? 12.414 -15.609 -4.047 1 96 108 ASN B CA 1
ATOM 1757 C C . ASN B 1 108 ? 11.586 -16.875 -4.285 1 96 108 ASN B C 1
ATOM 1759 O O . ASN B 1 108 ? 11.32 -17.625 -3.354 1 96 108 ASN B O 1
ATOM 1763 N N . MET B 1 109 ? 11.094 -17.109 -5.434 1 94.62 109 MET B N 1
ATOM 1764 C CA . MET B 1 109 ? 10.398 -18.266 -6 1 94.62 109 MET B CA 1
ATOM 1765 C C . MET B 1 109 ? 10.781 -18.469 -7.461 1 94.62 109 MET B C 1
ATOM 1767 O O . MET B 1 109 ? 11.156 -17.516 -8.148 1 94.62 109 MET B O 1
ATOM 1771 N N . THR B 1 110 ? 10.711 -19.688 -7.859 1 91.94 110 THR B N 1
ATOM 1772 C CA . THR B 1 110 ? 10.906 -19.953 -9.281 1 91.94 110 THR B CA 1
ATOM 1773 C C . THR B 1 110 ? 9.641 -19.625 -10.07 1 91.94 110 THR B C 1
ATOM 1775 O O . THR B 1 110 ? 8.562 -19.484 -9.484 1 91.94 110 THR B O 1
ATOM 1778 N N . LYS B 1 111 ? 9.812 -19.484 -11.391 1 88.44 111 LYS B N 1
ATOM 1779 C CA . LYS B 1 111 ? 8.656 -19.266 -12.25 1 88.44 111 LYS B CA 1
ATOM 1780 C C . LYS B 1 111 ? 7.648 -20.406 -12.125 1 88.44 111 LYS B C 1
ATOM 1782 O O . LYS B 1 111 ? 6.438 -20.172 -12.109 1 88.44 111 LYS B O 1
ATOM 1787 N N . ALA B 1 112 ? 8.141 -21.672 -12.016 1 89.56 112 ALA B N 1
ATOM 1788 C CA . ALA B 1 112 ? 7.285 -22.844 -11.883 1 89.56 112 ALA B CA 1
ATOM 1789 C C . ALA B 1 112 ? 6.492 -22.797 -10.578 1 89.56 112 ALA B C 1
ATOM 1791 O O . ALA B 1 112 ? 5.297 -23.094 -10.562 1 89.56 112 ALA B O 1
ATOM 1792 N N . GLU B 1 113 ? 7.156 -22.453 -9.469 1 92.88 113 GLU B N 1
ATOM 1793 C CA . GLU B 1 113 ? 6.492 -22.312 -8.172 1 92.88 113 GLU B CA 1
ATOM 1794 C C . GL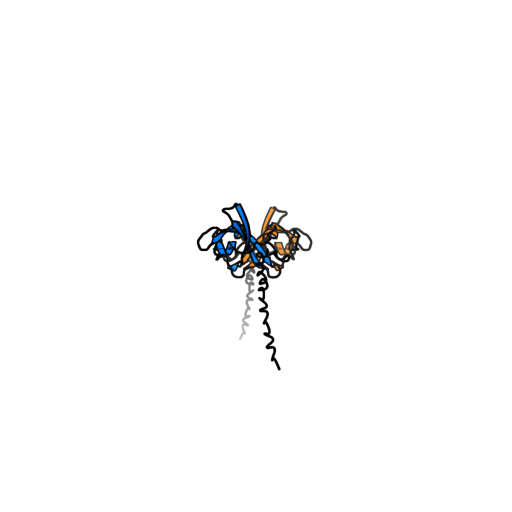U B 1 113 ? 5.398 -21.266 -8.227 1 92.88 113 GLU B C 1
ATOM 1796 O O . GLU B 1 113 ? 4.289 -21.484 -7.73 1 92.88 113 GLU B O 1
ATOM 1801 N N . LEU B 1 114 ? 5.742 -20.109 -8.812 1 92.88 114 LEU B N 1
ATOM 1802 C CA . LEU B 1 114 ? 4.797 -19 -8.906 1 92.88 114 LEU B CA 1
ATOM 1803 C C . LEU B 1 114 ? 3.58 -19.406 -9.734 1 92.88 114 LEU B C 1
ATOM 1805 O O . LEU B 1 114 ? 2.441 -19.125 -9.352 1 92.88 114 LEU B O 1
ATOM 1809 N N . SER B 1 115 ? 3.82 -20.094 -10.852 1 87.19 115 SER B N 1
ATOM 1810 C CA . SER B 1 115 ? 2.754 -20.531 -11.742 1 87.19 115 SER B CA 1
ATOM 1811 C C . SER B 1 115 ? 1.858 -21.562 -11.078 1 87.19 115 SER B C 1
ATOM 1813 O O . SER B 1 115 ? 0.696 -21.719 -11.453 1 87.19 115 SER B O 1
ATOM 1815 N N . GLY B 1 116 ? 2.4 -22.234 -10.133 1 90.69 116 GLY B N 1
ATOM 1816 C CA . GLY B 1 116 ? 1.668 -23.281 -9.438 1 90.69 116 GLY B CA 1
ATOM 1817 C C . GLY B 1 116 ? 0.771 -22.75 -8.336 1 90.69 116 GLY B C 1
ATOM 1818 O O . GLY B 1 116 ? -0.07 -23.484 -7.812 1 90.69 116 GLY B O 1
ATOM 1819 N N . LEU B 1 117 ? 1.014 -21.547 -7.93 1 92.69 117 LEU B N 1
ATOM 1820 C CA . LEU B 1 117 ? 0.165 -20.953 -6.898 1 92.69 117 LEU B CA 1
ATOM 1821 C C . LEU B 1 117 ? -1.275 -20.828 -7.387 1 92.69 117 LEU B C 1
ATOM 1823 O O . LEU B 1 117 ? -1.517 -20.625 -8.578 1 92.69 117 LEU B O 1
ATOM 1827 N N . PRO B 1 118 ? -2.258 -21.016 -6.48 1 93.94 118 PRO B N 1
ATOM 1828 C CA . PRO B 1 118 ? -3.645 -20.781 -6.895 1 93.94 118 PRO B CA 1
ATOM 1829 C C . PRO B 1 118 ? -3.904 -19.344 -7.316 1 93.94 118 PRO B C 1
ATOM 1831 O O . PRO B 1 118 ? -3.316 -18.422 -6.758 1 93.94 118 PRO B O 1
ATOM 1834 N N . ALA B 1 119 ? -4.805 -19.188 -8.289 1 93.5 119 ALA B N 1
ATOM 1835 C CA . ALA B 1 119 ? -5.254 -17.844 -8.664 1 93.5 119 ALA B CA 1
ATOM 1836 C C . ALA B 1 119 ? -6.141 -17.25 -7.578 1 93.5 119 ALA B C 1
ATOM 1838 O O . ALA B 1 119 ? -6.852 -17.969 -6.871 1 93.5 119 ALA B O 1
ATOM 1839 N N . ILE B 1 120 ? -5.934 -15.969 -7.477 1 92.5 120 ILE B N 1
ATOM 1840 C CA . ILE B 1 120 ? -6.875 -15.289 -6.594 1 92.5 120 ILE B CA 1
ATOM 1841 C C . ILE B 1 120 ? -7.863 -14.477 -7.422 1 92.5 120 ILE B C 1
ATOM 1843 O O . ILE B 1 120 ? -7.578 -14.117 -8.562 1 92.5 120 ILE B O 1
ATOM 1847 N N . ASP B 1 121 ? -9.016 -14.344 -6.844 1 88.62 121 ASP B N 1
ATOM 1848 C CA . ASP B 1 121 ? -10.016 -13.484 -7.473 1 88.62 121 ASP B CA 1
ATOM 1849 C C . ASP B 1 121 ? -9.773 -12.016 -7.129 1 88.62 121 ASP B C 1
ATOM 1851 O O . ASP B 1 121 ? -10.141 -11.555 -6.043 1 88.62 121 ASP B O 1
ATOM 1855 N N . TYR B 1 122 ? -8.984 -11.461 -7.977 1 82.19 122 TYR B N 1
ATOM 1856 C CA . TYR B 1 122 ? -8.672 -10.047 -7.805 1 82.19 122 TYR B CA 1
ATOM 1857 C C . TYR B 1 122 ? -9.578 -9.18 -8.664 1 82.19 122 TYR B C 1
ATOM 1859 O O . TYR B 1 122 ? -9.617 -9.328 -9.891 1 82.19 122 TYR B O 1
ATOM 1867 N N . HIS B 1 123 ? -10.688 -8.672 -8.094 1 66.94 123 HIS B N 1
ATOM 1868 C CA . HIS B 1 123 ? -11.555 -7.727 -8.789 1 66.94 123 HIS B CA 1
ATOM 1869 C C . HIS B 1 123 ? -11.312 -6.305 -8.297 1 66.94 123 HIS B C 1
ATOM 1871 O O . HIS B 1 123 ? -11.25 -6.062 -7.086 1 66.94 123 HIS B O 1
ATOM 1877 N N . ASP B 1 124 ? -10.719 -5.539 -9.062 1 55.5 124 ASP B N 1
ATOM 1878 C CA . ASP B 1 124 ? -10.617 -4.145 -8.641 1 55.5 124 ASP B CA 1
ATOM 1879 C C . ASP B 1 124 ? -12 -3.492 -8.578 1 55.5 124 ASP B C 1
ATOM 1881 O O . ASP B 1 124 ? -12.945 -3.965 -9.203 1 55.5 124 ASP B O 1
#

InterPro domains:
  IPR011033 PRC-barrel-like superfamily [SSF50346] (20-123)
  IPR027275 PRC-barrel domain [PF05239] (39-113)

Nearest PDB structures (foldseek):
  3htr-assembly1_A  TM=7.842E-01  e=1.701E-06  Rhodopseudomonas palustris
  3htr-assembly1_B  TM=8.295E-01  e=3.576E-06  Rhodopseudomonas palustris
  8onw-assembly3_D  TM=7.318E-01  e=3.080E-04  Archaeoglobus fulgidus
  8onw-assembly2_B  TM=7.605E-01  e=4.465E-04  Archaeoglobus fulgidus
  8qzo-assembly1_A  TM=7.568E-01  e=4.409E-03  Archaeoglobus fulgidus

Solvent-accessible surface area (backbone atoms only — not comparable to full-atom values): 14871 Å² total; per-residue (Å²): 131,85,79,78,80,77,80,79,79,78,78,80,77,79,78,72,78,71,78,70,78,71,76,72,75,64,66,73,63,69,44,68,70,57,80,79,44,38,48,47,73,71,47,43,68,21,41,29,21,25,82,83,69,44,78,45,36,27,28,66,40,38,33,28,34,72,91,77,35,29,51,66,27,31,32,32,40,31,58,34,81,93,65,78,41,74,44,37,32,75,40,52,59,87,44,47,48,74,50,86,93,50,76,50,33,34,30,78,49,52,72,69,60,59,69,64,49,45,43,36,67,81,76,131,131,85,80,78,79,78,79,79,79,80,78,80,79,79,76,72,79,70,79,68,78,71,75,71,75,64,65,73,62,68,44,67,70,56,81,79,46,36,48,47,72,71,47,42,68,22,40,29,21,25,84,83,69,44,78,45,35,28,30,66,40,39,33,26,36,72,92,77,36,29,51,66,27,29,31,31,39,32,57,34,82,92,66,79,40,73,45,37,32,75,39,53,60,86,42,46,48,76,50,85,94,50,77,50,34,35,30,79,49,51,70,68,60,58,68,64,49,45,43,36,66,81,75,132

Sequence (248 aa):
MRTFLLASAAAAFLAIPAPSPALAQGSPAMQRIEPSHLLANRLIDRDVYTTDRVEVGEVEDLVIDPSTGRIVTVVIEVERDLGLNTKYVAVPLDRLSIAAGERRVTLNMTKAELSGLPAIDYHDMRTFLLASAAAAFLAIPAPSPALAQGSPAMQRIEPSHLLANRLIDRDVYTTDRVEVGEVEDLVIDPSTGRIVTVVIEVERDLGLNTKYVAVPLDRLSIAAGERRVTLNMTKAELSGLPAIDYHD

pLDDT: mean 82.67, std 15.31, range [41.69, 97.5]

Foldseek 3Di:
DPPPPPPPPPPPPPPPPDPDPPPPPPDPDPDDDDLVDDDQVLQFQFWEAEPVGHTFFGFHHFDADPVVRDGPWTWTWGDDPNNPDIFIATHHPVQWDDDRPDSYIYGHDDSVRRVPGDGDPDDD/DPPPPPPPPPPPPPPPPDPDPPPPPPDPDPDDDDLVDDDQVLQAQFWEAEPVGHTFFGFHHFDADPVVRDGPWTWTWGDDPNNPDIFIATHHPVQWDDDRPDSYIYGHDDSVRRVPGDGDPDDD

Secondary structure (DSSP, 8-state):
------------------------------EEPPTT-EEHHHHTT-EEEETT--EEEEEEEEEEETTTTEEEEEEEEEEEGGGTEEEEEEE-GGGEEE-TT-SEEEESS-HHHHHHSPBEE---/------------------------------EEPPTT-EEHHHHTT-EEEETT--EEEEEEEEEEETTTTEEEEEEEEEEEGGGTEEEEEEE-GGGEEE-TT-SEEEESS-HHHHHHSPBEE---

Radius of gyration: 34.99 Å; Cα contacts (8 Å, |Δi|>4): 426; chains: 2; bounding box: 61×160×92 Å